Protein AF-A0A0G0HB05-F1 (afdb_monomer)

Nearest PDB structures (foldseek):
  6nvm-assembly1_A  TM=7.455E-01  e=6.245E-14  Saccharopolyspora erythraea
  7o5h-assembly1_V  TM=7.946E-01  e=1.087E-12  Escherichia coli K-12
  8x4i-assembly1_A  TM=7.894E-01  e=2.437E-11  Pyrococcus horikoshii OT3
  2h1r-assembly2_B  TM=6.970E-01  e=3.629E-12  Plasmodium falciparum
  1qan-assembly1_A  TM=7.856E-01  e=1.744E-10  Bacillus subtilis

InterPro domains:
  IPR001737 Ribosomal RNA adenine methyltransferase KsgA/Erm [PF00398] (2-141)
  IPR001737 Ribosomal RNA adenine methyltransferase KsgA/Erm [PS51689] (1-309)
  IPR001737 Ribosomal RNA adenine methyltransferase KsgA/Erm [PTHR11727] (1-305)
  IPR020598 Ribosomal RNA adenine methylase transferase, N-terminal [SM00650] (1-202)
  IPR023165 rRNA adenine dimethylase-like, C-terminal [G3DSA:1.10.8.100] (243-307)
  IPR029063 S-adenosyl-L-methionine-dependent methyltransferase superfamily [G3DSA:3.40.50.150] (1-204)
  IPR029063 S-adenosyl-L-methionine-dependent methyltransferase superfamily [SSF53335] (2-200)
  IPR029063 S-adenosyl-L-methionine-dependent methyltransferase superfamily [SSF53335] (244-305)

Radius of gyration: 25.68 Å; Cα contacts (8 Å, |Δi|>4): 351; chains: 1; bounding box: 54×70×68 Å

Solvent-accessible surface area (backbone atoms only — not comparable to full-atom values): 19035 Å² total; per-residue (Å²): 132,63,65,68,59,54,60,45,61,78,74,48,81,62,46,80,47,72,37,65,53,64,69,59,46,52,51,48,50,68,74,40,42,69,42,40,75,72,60,30,35,44,82,41,82,38,54,73,91,77,59,60,87,83,36,67,78,50,52,56,64,51,53,56,59,61,67,73,72,61,88,75,81,94,72,93,76,77,90,76,70,83,86,61,95,74,79,78,81,46,70,46,74,43,82,54,64,69,90,49,52,69,56,53,49,45,39,45,71,65,69,41,92,72,52,42,51,31,39,44,35,39,38,48,32,71,58,48,28,50,50,49,24,76,61,52,34,54,58,44,68,43,67,87,74,76,87,72,91,72,94,69,87,67,78,78,75,76,69,63,43,43,73,72,21,44,72,46,51,69,35,23,50,62,42,47,64,47,79,43,59,28,85,81,43,87,79,56,56,97,55,45,30,19,37,34,37,33,37,72,45,45,65,68,71,39,54,68,79,72,71,82,70,88,71,73,75,81,80,76,86,76,82,84,80,90,82,93,73,96,78,87,83,79,84,78,86,76,86,71,79,72,78,77,62,26,53,59,70,56,33,53,51,51,52,50,38,27,53,67,48,80,86,47,38,26,52,77,39,37,28,89,80,43,50,89,48,31,64,60,51,31,55,80,54,74,46,64,78,82,38,33,46,35,69,49,52,64,67,50,53,51,48,67,40,37,84,88,122

Organism: NCBI:txid1618742

pLDDT: mean 77.92, std 23.74, range [29.38, 98.44]

Mean predicted aligned error: 12.58 Å

Sequence (309 aa):
MGALTEKLLEKVSRVIAVEKDRELVEYLKNKFTKEIEIKKLILIEGDILKFSMTNDQFSETFLMRSKSSEGGRSSSGSEVRPQGDDFIKYKLIANIPYNITGEIFRKFLQEEKIQPERMVLLIQKEVAERIVGNRGARNQVRGPVAFSHSGARTSKSIIKESILSISIKVYGTPKYINTVKRGSFAPAPNVDSAILLIENISREKFKVGRGRNSGRPPGLKMSNPGGQGEFRPQGALNDKVSEEIINEEKFFQILKAGFAHKRKILSSNLKPIWSEKTEKQLDLCNIPHKSRAENLSVKDWVCLATPKF

Structure (mmCIF, N/CA/C/O backbone):
data_AF-A0A0G0HB05-F1
#
_entry.id   AF-A0A0G0HB05-F1
#
loop_
_atom_site.group_PDB
_atom_site.id
_atom_site.type_symbol
_atom_site.label_atom_id
_atom_site.label_alt_id
_atom_site.label_comp_id
_atom_site.label_asym_id
_atom_site.label_entity_id
_atom_site.label_seq_id
_atom_site.pdbx_PDB_ins_code
_atom_site.Cartn_x
_atom_site.Cartn_y
_atom_site.Cartn_z
_atom_site.occupancy
_atom_site.B_iso_or_equiv
_atom_site.auth_seq_id
_atom_site.auth_comp_id
_atom_site.auth_asym_id
_atom_site.auth_atom_id
_atom_site.pdbx_PDB_model_num
ATOM 1 N N . MET A 1 1 ? -16.478 8.701 15.814 1.00 73.00 1 MET A N 1
ATOM 2 C CA . MET A 1 1 ? -15.046 8.557 16.155 1.00 73.00 1 MET A CA 1
ATOM 3 C C . MET A 1 1 ? -14.791 7.151 16.704 1.00 73.00 1 MET A C 1
ATOM 5 O O . MET A 1 1 ? -15.636 6.637 17.429 1.00 73.00 1 MET A O 1
ATOM 9 N N . GLY A 1 2 ? -13.720 6.471 16.277 1.00 85.75 2 GLY A N 1
ATOM 10 C CA . GLY A 1 2 ? -13.387 5.098 16.713 1.00 85.75 2 GLY A CA 1
ATOM 11 C C . GLY A 1 2 ? -14.226 3.945 16.128 1.00 85.75 2 GLY A C 1
ATOM 12 O O . GLY A 1 2 ? -14.089 2.815 16.583 1.00 85.75 2 GLY A O 1
ATOM 13 N N . ALA A 1 3 ? -15.082 4.194 15.130 1.00 90.00 3 ALA A N 1
ATOM 14 C CA . ALA A 1 3 ? -16.019 3.190 14.599 1.00 90.00 3 ALA A CA 1
ATOM 15 C C . ALA A 1 3 ? -15.324 1.949 14.003 1.00 90.00 3 ALA A C 1
ATOM 17 O O . ALA A 1 3 ? -15.788 0.824 14.177 1.00 90.00 3 ALA A O 1
ATOM 18 N N . LEU A 1 4 ? -14.189 2.146 13.322 1.00 92.88 4 LEU A N 1
ATOM 19 C CA . LEU A 1 4 ? -13.385 1.040 12.803 1.00 92.88 4 LEU A CA 1
ATOM 20 C C . LEU A 1 4 ? -12.781 0.214 13.946 1.00 92.88 4 LEU A C 1
ATOM 22 O O . LEU A 1 4 ? -12.872 -1.009 13.925 1.00 92.88 4 LEU A O 1
ATOM 26 N N . THR A 1 5 ? -12.210 0.879 14.954 1.00 95.00 5 THR A N 1
ATOM 27 C CA . THR A 1 5 ? -11.618 0.237 16.136 1.00 95.00 5 THR A CA 1
ATOM 28 C C . THR A 1 5 ? -12.638 -0.636 16.861 1.00 95.00 5 THR A C 1
ATOM 30 O O . THR A 1 5 ? -12.354 -1.793 17.150 1.00 95.00 5 THR A O 1
ATOM 33 N N . GLU A 1 6 ? -13.847 -0.119 17.071 1.00 95.75 6 GLU A N 1
ATOM 34 C CA . GLU A 1 6 ? -14.962 -0.838 17.693 1.00 95.75 6 GLU A CA 1
ATOM 35 C C . GLU A 1 6 ? -15.296 -2.134 16.943 1.00 95.75 6 GLU A C 1
ATOM 37 O O . GLU A 1 6 ? -15.275 -3.221 17.520 1.00 95.75 6 GLU A O 1
ATOM 42 N N . LYS A 1 7 ? -15.480 -2.049 15.619 1.00 95.69 7 LYS A N 1
ATOM 43 C CA . LYS A 1 7 ? -15.775 -3.223 14.785 1.00 95.69 7 LYS A CA 1
ATOM 44 C C . LYS A 1 7 ? -14.629 -4.229 14.733 1.00 95.69 7 LYS A C 1
ATOM 46 O O . LYS A 1 7 ? -14.877 -5.425 14.598 1.00 95.69 7 LYS A O 1
ATOM 51 N N . LEU A 1 8 ? -13.380 -3.779 14.843 1.00 95.81 8 LEU A N 1
ATOM 52 C CA . LEU A 1 8 ? -12.229 -4.677 14.923 1.00 95.81 8 LEU A CA 1
ATOM 53 C C . LEU A 1 8 ? -12.194 -5.419 16.259 1.00 95.81 8 LEU A C 1
ATOM 55 O O . LEU A 1 8 ? -12.010 -6.635 16.262 1.00 95.81 8 LEU A O 1
ATOM 59 N N . LEU A 1 9 ? -12.431 -4.727 17.375 1.00 96.31 9 LEU A N 1
ATOM 60 C CA . LEU A 1 9 ? -12.442 -5.327 18.712 1.00 96.31 9 LEU A CA 1
ATOM 61 C C . LEU A 1 9 ? -13.497 -6.436 18.848 1.00 96.31 9 LEU A C 1
ATOM 63 O O . LEU A 1 9 ? -13.285 -7.378 19.606 1.00 96.31 9 LEU A O 1
ATOM 67 N N . GLU A 1 10 ? -14.587 -6.402 18.081 1.00 95.56 10 GLU A N 1
ATOM 68 C CA . GLU A 1 10 ? -15.572 -7.496 18.018 1.00 95.56 10 GLU A CA 1
ATOM 69 C C . GLU A 1 10 ? -15.042 -8.772 17.331 1.00 95.56 10 GLU A C 1
ATOM 71 O O . GLU A 1 10 ? -15.572 -9.859 17.552 1.00 95.56 10 GLU A O 1
ATOM 76 N N . LYS A 1 11 ? -14.033 -8.659 16.457 1.00 94.88 11 LYS A N 1
ATOM 77 C CA . LYS A 1 11 ? -13.621 -9.728 15.526 1.00 94.88 11 LYS A CA 1
ATOM 78 C C . LYS A 1 11 ? -12.234 -10.296 15.791 1.00 94.88 11 LYS A C 1
ATOM 80 O O . LYS A 1 11 ? -11.922 -11.364 15.267 1.00 94.88 11 LYS A O 1
ATOM 85 N N . VAL A 1 12 ? -11.389 -9.592 16.541 1.00 93.31 12 VAL A N 1
ATOM 86 C CA . VAL A 1 12 ? -9.998 -10.002 16.766 1.00 93.31 12 VAL A CA 1
ATOM 87 C C . VAL A 1 12 ? -9.644 -10.069 18.245 1.00 93.31 12 VAL A C 1
ATOM 89 O O . VAL A 1 12 ? -10.252 -9.419 19.094 1.00 93.31 12 VAL A O 1
ATOM 92 N N . SER A 1 13 ? -8.622 -10.866 18.548 1.00 88.62 13 SER A N 1
ATOM 93 C CA . SER A 1 13 ? -8.105 -11.035 19.906 1.00 88.62 13 SER A CA 1
ATOM 94 C C . SER A 1 13 ? -7.352 -9.809 20.418 1.00 88.62 13 SER A C 1
ATOM 96 O O . SER A 1 13 ? -7.314 -9.589 21.625 1.00 88.62 13 SER A O 1
ATOM 98 N N . ARG A 1 14 ? -6.744 -9.018 19.525 1.00 90.88 14 ARG A N 1
ATOM 99 C CA . ARG A 1 14 ? -5.986 -7.820 19.893 1.00 90.88 14 ARG A CA 1
ATOM 100 C C . ARG A 1 14 ? -5.974 -6.783 18.776 1.00 90.88 14 ARG A C 1
ATOM 102 O O . ARG A 1 14 ? -5.796 -7.132 17.610 1.00 90.88 14 ARG A O 1
ATOM 109 N N . VAL A 1 15 ? -6.101 -5.516 19.155 1.00 94.31 15 VAL A N 1
ATOM 110 C CA . VAL A 1 15 ? -5.956 -4.342 18.291 1.00 94.31 15 VAL A CA 1
ATOM 111 C C . VAL A 1 15 ? -4.862 -3.449 18.862 1.00 94.31 15 VAL A C 1
ATOM 113 O O . VAL A 1 15 ? -4.847 -3.170 20.058 1.00 94.31 15 VAL A O 1
ATOM 116 N N . ILE A 1 16 ? -3.960 -2.991 17.998 1.00 93.12 16 ILE A N 1
ATOM 117 C CA . ILE A 1 16 ? -3.001 -1.932 18.314 1.00 93.12 16 ILE A CA 1
ATOM 118 C C . ILE A 1 16 ? -3.398 -0.736 17.458 1.00 93.12 16 ILE A C 1
ATOM 120 O O . ILE A 1 16 ? -3.407 -0.833 16.231 1.00 93.12 16 ILE A O 1
ATOM 124 N N . ALA A 1 17 ? -3.786 0.355 18.107 1.00 94.88 17 ALA A N 1
ATOM 125 C CA . ALA A 1 17 ? -4.199 1.590 17.460 1.00 94.88 17 ALA A CA 1
ATOM 126 C C . ALA A 1 17 ? -3.142 2.664 17.718 1.00 94.88 17 ALA A C 1
ATOM 128 O O . ALA A 1 17 ? -2.754 2.881 18.863 1.00 94.88 17 ALA A O 1
ATOM 129 N N . VAL A 1 18 ? -2.687 3.323 16.656 1.00 94.31 18 VAL A N 1
ATOM 130 C CA . VAL A 1 18 ? -1.772 4.466 16.732 1.00 94.31 18 VAL A CA 1
ATOM 131 C C . VAL A 1 18 ? -2.557 5.702 16.320 1.00 94.31 18 VAL A C 1
ATOM 133 O O . VAL A 1 18 ? -3.116 5.720 15.224 1.00 94.31 18 VAL A O 1
ATOM 136 N N . GLU A 1 19 ? -2.616 6.701 17.193 1.00 94.88 19 GLU A N 1
ATOM 137 C CA . GLU A 1 19 ? -3.339 7.952 16.962 1.00 94.88 19 GLU A CA 1
ATOM 138 C C . GLU A 1 19 ? -2.451 9.138 17.337 1.00 94.88 19 GLU A C 1
ATOM 140 O O . GLU A 1 19 ? -1.801 9.133 18.377 1.00 94.88 19 GLU A O 1
ATOM 145 N N . LYS A 1 20 ? -2.396 10.148 16.470 1.00 94.50 20 LYS A N 1
ATOM 146 C CA . LYS A 1 20 ? -1.539 11.322 16.651 1.00 94.50 20 LYS A CA 1
ATOM 147 C C . LYS A 1 20 ? -2.257 12.441 17.398 1.00 94.50 20 LYS A C 1
ATOM 149 O O . LYS A 1 20 ? -1.599 13.245 18.054 1.00 94.50 20 LYS A O 1
ATOM 154 N N . ASP A 1 21 ? -3.576 12.521 17.259 1.00 95.25 21 ASP A N 1
ATOM 155 C CA . ASP A 1 21 ? -4.384 13.543 17.911 1.00 95.25 21 ASP A CA 1
ATOM 156 C C . ASP A 1 21 ? -4.608 13.200 19.392 1.00 95.25 21 ASP A C 1
ATOM 158 O O . ASP A 1 21 ? -5.234 12.193 19.730 1.00 95.25 21 ASP A O 1
ATOM 162 N N . ARG A 1 22 ? -4.087 14.048 20.281 1.00 96.38 22 ARG A N 1
ATOM 163 C CA . ARG A 1 22 ? -4.139 13.840 21.732 1.00 96.38 22 ARG A CA 1
ATOM 164 C C . ARG A 1 22 ? -5.564 13.867 22.288 1.00 96.38 22 ARG A C 1
ATOM 166 O O . ARG A 1 22 ? -5.878 13.064 23.167 1.00 96.38 22 ARG A O 1
ATOM 173 N N . GLU A 1 23 ? -6.423 14.754 21.790 1.00 96.62 23 GLU A N 1
ATOM 174 C CA . GLU A 1 23 ? -7.816 14.846 22.246 1.00 96.62 23 GLU A CA 1
ATOM 175 C C . GLU A 1 23 ? -8.580 13.582 21.848 1.00 96.62 23 GLU A C 1
ATOM 177 O O . GLU A 1 23 ? -9.309 12.991 22.650 1.00 96.62 23 GLU A O 1
ATOM 182 N N . LEU A 1 24 ? -8.346 13.101 20.624 1.00 95.56 24 LEU A N 1
ATOM 183 C CA . LEU A 1 24 ? -8.915 11.843 20.162 1.00 95.56 24 LEU A CA 1
ATOM 184 C C . LEU A 1 24 ? -8.368 10.646 20.950 1.00 95.56 24 LEU A C 1
ATOM 186 O O . LEU A 1 24 ? -9.133 9.738 21.272 1.00 95.56 24 LEU A O 1
ATOM 190 N N . VAL A 1 25 ? -7.080 10.632 21.303 1.00 96.38 25 VAL A N 1
ATOM 191 C CA . VAL A 1 25 ? -6.502 9.599 22.178 1.00 96.38 25 VAL A CA 1
ATOM 192 C C . VAL A 1 25 ? -7.213 9.569 23.526 1.00 96.38 25 VAL A C 1
ATOM 194 O O . VAL A 1 25 ? -7.606 8.495 23.978 1.00 96.38 25 VAL A O 1
ATOM 197 N N . GLU A 1 26 ? -7.401 10.719 24.168 1.00 96.81 26 GLU A N 1
ATOM 198 C CA . GLU A 1 26 ? -8.084 10.808 25.460 1.00 96.81 26 GLU A CA 1
ATOM 199 C C . GLU A 1 26 ? -9.539 10.333 25.364 1.00 96.81 26 GLU A C 1
ATOM 201 O O . GLU A 1 26 ? -9.982 9.496 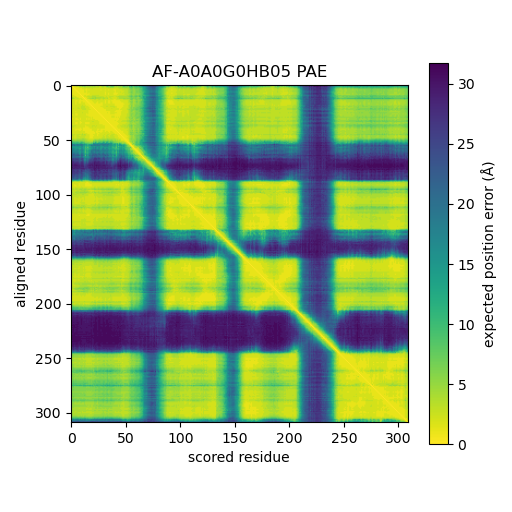26.155 1.00 96.81 26 GLU A O 1
ATOM 206 N N . TYR A 1 27 ? -10.248 10.750 24.313 1.00 97.06 2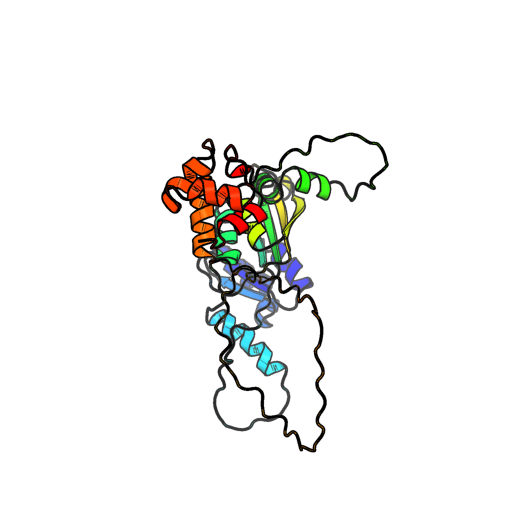7 TYR A N 1
ATOM 207 C CA . TYR A 1 27 ? -11.584 10.246 24.009 1.00 97.06 27 TYR A CA 1
ATOM 208 C C . TYR A 1 27 ? -11.609 8.717 23.845 1.00 97.06 27 TYR A C 1
ATOM 210 O O . TYR A 1 27 ? -12.477 8.040 24.400 1.00 97.06 27 TYR A O 1
ATOM 218 N N . LEU A 1 28 ? -10.657 8.144 23.100 1.00 97.06 28 LEU A N 1
ATOM 219 C CA . LEU A 1 28 ? -10.572 6.700 22.871 1.00 97.06 28 LEU A CA 1
ATOM 220 C C . LEU A 1 28 ? -10.222 5.927 24.153 1.00 97.06 28 LEU A C 1
ATOM 222 O O . LEU A 1 28 ? -10.769 4.841 24.348 1.00 97.06 28 LEU A O 1
ATOM 226 N N . LYS A 1 29 ? -9.377 6.479 25.039 1.00 96.88 29 LYS A N 1
ATOM 227 C CA . LYS A 1 29 ? -9.074 5.891 26.361 1.00 96.88 29 LYS A CA 1
ATOM 228 C C . LYS A 1 29 ? -10.330 5.760 27.220 1.00 96.88 29 LYS A C 1
ATOM 230 O O . LYS A 1 29 ? -10.550 4.710 27.822 1.00 96.88 29 LYS A O 1
ATOM 235 N N . ASN A 1 30 ? -11.167 6.795 27.221 1.00 97.06 30 ASN A N 1
ATOM 236 C CA . ASN A 1 30 ? -12.430 6.804 27.959 1.00 97.06 30 ASN A CA 1
ATOM 237 C C . ASN A 1 30 ? -13.482 5.891 27.310 1.00 97.06 30 ASN A C 1
ATOM 239 O O . ASN A 1 30 ? -14.225 5.202 28.002 1.00 97.06 30 ASN A O 1
ATOM 243 N N . LYS A 1 31 ? -13.546 5.846 25.973 1.00 97.56 31 LYS A N 1
ATOM 244 C CA . LYS A 1 31 ? -14.512 4.998 25.257 1.00 97.56 31 LYS A CA 1
ATOM 245 C C . LYS A 1 31 ? -14.213 3.500 25.407 1.00 97.56 31 LYS A C 1
ATOM 247 O O . LYS A 1 31 ? -15.145 2.716 25.550 1.00 97.56 31 LYS A O 1
ATOM 252 N N . PHE A 1 32 ? -12.942 3.106 25.338 1.00 97.31 32 PHE A N 1
ATOM 253 C CA . PHE A 1 32 ? -12.504 1.703 25.298 1.00 97.31 32 PHE A CA 1
ATOM 254 C C . PHE A 1 32 ? -11.762 1.273 26.571 1.00 97.31 32 PHE A C 1
ATOM 256 O O . PHE A 1 32 ? -10.836 0.462 26.516 1.00 97.31 32 PHE A O 1
ATOM 263 N N . THR A 1 33 ? -12.131 1.836 27.727 1.00 97.25 33 THR A N 1
ATOM 264 C CA . THR A 1 33 ? -11.442 1.589 29.005 1.00 97.25 33 THR A CA 1
ATOM 265 C C . THR A 1 33 ? -11.348 0.098 29.325 1.00 97.25 33 THR A C 1
ATOM 267 O O . THR A 1 33 ? -10.260 -0.400 29.599 1.00 97.25 33 THR A O 1
ATOM 270 N N . LYS A 1 34 ? -12.454 -0.643 29.179 1.00 96.62 34 LYS A N 1
ATOM 271 C CA . LYS A 1 34 ? -12.500 -2.087 29.461 1.00 96.62 34 LYS A CA 1
ATOM 272 C C . LYS A 1 34 ? -11.553 -2.875 28.559 1.00 96.62 34 LYS A C 1
ATOM 274 O O . LYS A 1 34 ? -10.827 -3.745 29.031 1.00 96.62 34 LYS A O 1
ATOM 279 N N . GLU A 1 35 ? -11.543 -2.586 27.258 1.00 96.75 35 GLU A N 1
ATOM 280 C CA . GLU A 1 35 ? -10.681 -3.267 26.292 1.00 96.75 35 GLU A CA 1
ATOM 281 C C . GLU A 1 35 ? -9.201 -2.947 26.506 1.00 96.75 35 GLU A C 1
ATOM 283 O O . GLU A 1 35 ? -8.356 -3.809 26.247 1.00 96.75 35 GLU A O 1
ATOM 288 N N . ILE A 1 36 ? -8.887 -1.739 26.978 1.00 95.00 36 ILE A N 1
ATOM 289 C CA . ILE A 1 36 ? -7.527 -1.324 27.333 1.00 95.00 36 ILE A CA 1
ATOM 290 C C . ILE A 1 36 ? -7.059 -2.037 28.606 1.00 95.00 36 ILE A C 1
ATOM 292 O O . ILE A 1 36 ? -5.963 -2.599 28.609 1.00 95.00 36 ILE A O 1
ATOM 296 N N . GLU A 1 37 ? -7.891 -2.095 29.650 1.00 93.81 37 GLU A N 1
ATOM 297 C CA . GLU A 1 37 ? -7.582 -2.782 30.915 1.00 93.81 37 GLU A CA 1
ATOM 298 C C . GLU A 1 37 ? -7.227 -4.258 30.697 1.00 93.81 37 GLU A C 1
ATOM 300 O O . GLU A 1 37 ? -6.216 -4.746 31.206 1.00 93.81 37 GLU A O 1
ATOM 305 N N . ILE A 1 38 ? -7.998 -4.964 29.861 1.00 92.44 38 ILE A N 1
ATOM 306 C CA . ILE A 1 38 ? -7.733 -6.373 29.524 1.00 92.44 38 ILE A CA 1
ATOM 307 C C . ILE A 1 38 ? -6.685 -6.549 28.409 1.00 92.44 38 ILE A C 1
ATOM 309 O O . ILE A 1 38 ? -6.478 -7.663 27.923 1.00 92.44 38 ILE A O 1
ATOM 313 N N . LYS A 1 39 ? -6.034 -5.465 27.960 1.00 90.19 39 LYS A N 1
ATOM 314 C CA . LYS A 1 39 ? -5.020 -5.451 26.886 1.00 90.19 39 LYS A CA 1
ATOM 315 C C . LYS A 1 39 ? -5.504 -6.044 25.553 1.00 90.19 39 LYS A C 1
ATOM 317 O O . LYS A 1 39 ? -4.711 -6.570 24.757 1.00 90.19 39 LYS A O 1
ATOM 322 N N . LYS A 1 40 ? -6.812 -5.961 25.296 1.00 93.50 40 LYS A N 1
ATOM 323 C CA . LYS A 1 40 ? -7.418 -6.261 23.993 1.00 93.50 40 LYS A CA 1
ATOM 324 C C . LYS A 1 40 ? -7.208 -5.097 23.026 1.00 93.50 40 LYS A C 1
ATOM 326 O O . LYS A 1 40 ? -6.950 -5.335 21.849 1.00 93.50 40 LYS A O 1
ATOM 331 N N . LEU A 1 41 ? -7.262 -3.860 23.521 1.00 94.81 41 LEU A N 1
ATOM 332 C CA . LEU A 1 41 ? -6.847 -2.658 22.804 1.00 94.81 41 LEU A CA 1
ATOM 333 C C . LEU A 1 41 ? -5.557 -2.112 23.417 1.00 94.81 41 LEU A C 1
ATOM 335 O O . LEU A 1 41 ? -5.467 -1.923 24.624 1.00 94.81 41 LEU A O 1
ATOM 339 N N . ILE A 1 42 ? -4.574 -1.813 22.577 1.00 92.62 42 ILE A N 1
ATOM 340 C CA . ILE A 1 42 ? -3.374 -1.070 22.961 1.00 92.62 42 ILE A CA 1
ATOM 341 C C . ILE A 1 42 ? -3.381 0.211 22.149 1.00 92.62 42 ILE A C 1
ATOM 343 O O . ILE A 1 42 ? -3.317 0.169 20.921 1.00 92.62 42 ILE A O 1
ATOM 347 N N . LEU A 1 43 ? -3.518 1.337 22.840 1.00 93.69 43 LEU A N 1
ATOM 348 C CA . LEU A 1 43 ? -3.600 2.653 22.227 1.00 93.69 43 LEU A CA 1
ATOM 349 C C . LEU A 1 43 ? -2.273 3.387 22.416 1.00 93.69 43 LEU A C 1
ATOM 351 O O . LEU A 1 43 ? -1.835 3.600 23.545 1.00 93.69 43 LEU A O 1
ATOM 355 N N . ILE A 1 44 ? -1.649 3.761 21.305 1.00 92.19 44 ILE A N 1
ATOM 356 C CA . ILE A 1 44 ? -0.362 4.450 21.249 1.00 92.19 44 ILE A CA 1
ATOM 357 C C . ILE A 1 44 ? -0.608 5.861 20.723 1.00 92.19 44 ILE A C 1
ATOM 359 O O . ILE A 1 44 ? -1.112 6.032 19.614 1.00 92.19 44 ILE A O 1
ATOM 363 N N . GLU A 1 45 ? -0.233 6.865 21.511 1.00 94.38 45 GLU A N 1
ATOM 364 C CA . GLU A 1 45 ? -0.214 8.256 21.063 1.00 94.38 45 GLU A CA 1
ATOM 365 C C . GLU A 1 45 ? 1.065 8.506 20.256 1.00 94.38 45 GLU A C 1
ATOM 367 O O . GLU A 1 45 ? 2.171 8.393 20.786 1.00 94.38 45 GLU A O 1
ATOM 372 N N . GLY A 1 46 ? 0.943 8.799 18.963 1.00 92.81 46 GLY A N 1
ATOM 373 C CA . GLY A 1 46 ? 2.110 9.041 18.127 1.00 92.81 46 GLY A CA 1
ATOM 374 C C . GLY A 1 46 ? 1.842 9.132 16.632 1.00 92.81 46 GLY A C 1
ATOM 375 O O . GLY A 1 46 ? 0.766 8.835 16.120 1.00 92.81 46 GLY A O 1
ATOM 376 N N . ASP A 1 47 ? 2.880 9.546 15.908 1.00 92.94 47 ASP A N 1
ATOM 377 C CA . ASP A 1 47 ? 2.862 9.602 14.452 1.00 92.94 47 ASP A CA 1
ATOM 378 C C . ASP A 1 47 ? 3.166 8.220 13.860 1.00 92.94 47 ASP A C 1
ATOM 380 O O . ASP A 1 47 ? 4.262 7.678 14.042 1.00 92.94 47 ASP A O 1
ATOM 384 N N . ILE A 1 48 ? 2.215 7.670 13.104 1.00 93.69 48 ILE A N 1
ATOM 385 C CA . ILE A 1 48 ? 2.361 6.364 12.458 1.00 93.69 48 ILE A CA 1
ATOM 386 C C . ILE A 1 48 ? 3.562 6.298 11.509 1.00 93.69 48 ILE A C 1
ATOM 388 O O . ILE A 1 48 ? 4.110 5.218 11.323 1.00 93.69 48 ILE A O 1
ATOM 392 N N . LEU A 1 49 ? 4.014 7.422 10.937 1.00 92.81 49 LEU A N 1
ATOM 393 C CA . LEU A 1 49 ? 5.192 7.446 10.067 1.00 92.81 49 LEU A CA 1
ATOM 394 C C . LEU A 1 49 ? 6.507 7.306 10.851 1.00 92.81 49 LEU A C 1
ATOM 396 O O . LEU A 1 49 ? 7.502 6.839 10.300 1.00 92.81 49 LEU A O 1
ATOM 400 N N . LYS A 1 50 ? 6.506 7.644 12.146 1.00 89.81 50 LYS A N 1
ATOM 401 C CA . LYS A 1 50 ? 7.662 7.511 13.052 1.00 89.81 50 LYS A CA 1
ATOM 402 C C . LYS A 1 50 ? 7.636 6.226 13.881 1.00 89.81 50 LYS A C 1
ATOM 404 O O . LYS A 1 50 ? 8.657 5.833 14.434 1.00 89.81 50 LYS A O 1
ATOM 409 N N . PHE A 1 51 ? 6.479 5.583 13.980 1.00 85.00 51 PHE A N 1
ATOM 410 C CA . PHE A 1 51 ? 6.295 4.339 14.718 1.00 85.00 51 PHE A CA 1
ATOM 411 C C . PHE A 1 51 ? 7.117 3.188 14.118 1.00 85.00 51 PHE A C 1
ATOM 413 O O . PHE A 1 51 ? 7.177 3.068 12.903 1.00 85.00 51 PHE A O 1
ATOM 420 N N . SER A 1 52 ? 7.718 2.327 14.940 1.00 81.12 52 SER A N 1
ATOM 421 C CA . SER A 1 52 ? 8.455 1.138 14.482 1.00 81.12 52 SER A CA 1
ATOM 422 C C . SER A 1 52 ? 7.910 -0.118 15.149 1.00 81.12 52 SER A C 1
ATOM 424 O O . SER A 1 52 ? 7.648 -0.121 16.354 1.00 81.12 52 SER A O 1
ATOM 426 N N . MET A 1 53 ? 7.808 -1.203 14.377 1.00 71.62 53 MET A N 1
ATOM 427 C CA . MET A 1 53 ? 7.455 -2.534 14.889 1.00 71.62 53 MET A CA 1
ATOM 428 C C . MET A 1 53 ? 8.486 -3.109 15.863 1.00 71.62 53 MET A C 1
ATOM 430 O O . MET A 1 53 ? 8.165 -4.016 16.624 1.00 71.62 53 MET A O 1
ATOM 434 N N . THR A 1 54 ? 9.715 -2.595 15.862 1.00 66.38 54 THR A N 1
ATOM 435 C CA . THR A 1 54 ? 10.787 -3.056 16.756 1.00 66.38 54 THR A CA 1
ATOM 436 C C . THR A 1 54 ? 10.900 -2.228 18.034 1.00 66.38 54 THR A C 1
ATOM 438 O O . THR A 1 54 ? 11.859 -2.410 18.775 1.00 66.38 54 THR A O 1
ATOM 441 N N . ASN A 1 55 ? 9.984 -1.286 18.275 1.00 61.72 55 ASN A N 1
ATOM 442 C CA . ASN A 1 55 ? 10.021 -0.467 19.482 1.00 61.72 55 ASN A CA 1
ATOM 443 C C . ASN A 1 55 ? 9.667 -1.308 20.724 1.00 61.72 55 ASN A C 1
ATOM 445 O O . ASN A 1 55 ? 8.809 -2.191 20.646 1.00 61.72 55 ASN A O 1
ATOM 449 N N . ASP A 1 56 ? 10.281 -1.008 21.871 1.00 54.56 56 ASP A N 1
ATOM 450 C CA . ASP A 1 56 ? 10.197 -1.831 23.091 1.00 54.56 56 ASP A CA 1
ATOM 451 C C . ASP A 1 56 ? 8.753 -2.033 23.592 1.00 54.56 56 ASP A C 1
ATOM 453 O O . ASP A 1 56 ? 8.379 -3.104 24.067 1.00 54.56 56 ASP A O 1
ATOM 457 N N . GLN A 1 57 ? 7.876 -1.051 23.367 1.00 55.72 57 GLN A N 1
ATOM 458 C CA . GLN A 1 57 ? 6.447 -1.154 23.699 1.00 55.72 57 GLN A CA 1
ATOM 459 C C . GLN A 1 57 ? 5.733 -2.298 22.953 1.00 55.72 57 GLN A C 1
ATOM 461 O O . GLN A 1 57 ? 4.767 -2.890 23.449 1.00 55.72 57 GLN A O 1
ATOM 466 N N . PHE A 1 58 ? 6.193 -2.613 21.742 1.00 59.09 58 PHE A N 1
ATOM 467 C CA . PHE A 1 58 ? 5.637 -3.675 20.913 1.00 59.09 58 PHE A CA 1
ATOM 468 C C . PHE A 1 58 ? 6.223 -5.041 21.289 1.00 59.09 58 PHE A C 1
ATOM 470 O O . PHE A 1 58 ? 5.482 -6.026 21.365 1.00 59.09 58 PHE A O 1
ATOM 477 N N . SER A 1 59 ? 7.526 -5.098 21.592 1.00 57.66 59 SER A N 1
ATOM 478 C CA . SER A 1 59 ? 8.200 -6.328 22.018 1.00 57.66 59 SER A CA 1
ATOM 479 C C . SER A 1 59 ? 7.697 -6.805 23.385 1.00 57.66 59 SER A C 1
ATOM 481 O O . SER A 1 59 ? 7.380 -7.985 23.511 1.00 57.66 59 SER A O 1
ATOM 483 N N . GLU A 1 60 ? 7.484 -5.917 24.364 1.00 55.66 60 GLU A N 1
ATOM 484 C CA . GLU A 1 60 ? 6.908 -6.260 25.678 1.00 55.66 60 GLU A CA 1
ATOM 485 C C . GLU A 1 60 ? 5.478 -6.812 25.570 1.00 55.66 60 GLU A C 1
ATOM 487 O O . GLU A 1 60 ? 5.128 -7.833 26.174 1.00 55.66 60 GLU A O 1
ATOM 492 N N . THR A 1 61 ? 4.657 -6.171 24.736 1.00 55.41 61 THR A N 1
ATOM 493 C CA . THR A 1 61 ? 3.279 -6.589 24.444 1.00 55.41 61 THR A CA 1
ATOM 494 C C . THR A 1 61 ? 3.219 -7.997 23.842 1.00 55.41 61 THR A C 1
ATOM 496 O O . THR A 1 61 ? 2.283 -8.766 24.109 1.00 55.41 61 THR A O 1
ATOM 499 N N . PHE A 1 62 ? 4.192 -8.333 22.993 1.00 57.03 62 PHE A N 1
ATOM 500 C CA . PHE A 1 62 ? 4.270 -9.628 22.328 1.00 57.03 62 PHE A CA 1
ATOM 501 C C . PHE A 1 62 ? 4.933 -10.691 23.220 1.00 57.03 62 PHE A C 1
ATOM 503 O O . PHE A 1 62 ? 4.451 -11.820 23.248 1.00 57.03 62 PHE A O 1
ATOM 510 N N . LEU A 1 63 ? 5.938 -10.334 24.032 1.00 52.12 63 LEU A N 1
ATOM 511 C CA . LEU A 1 63 ? 6.594 -11.219 25.010 1.00 52.12 63 LEU A CA 1
ATOM 512 C C . LEU A 1 63 ? 5.610 -11.820 26.025 1.00 52.12 63 LEU A C 1
ATOM 514 O O . LEU A 1 63 ? 5.769 -12.965 26.448 1.00 52.12 63 LEU A O 1
ATOM 518 N N . MET A 1 64 ? 4.561 -11.079 26.404 1.00 50.94 64 MET A N 1
ATOM 519 C CA . MET A 1 64 ? 3.520 -11.591 27.310 1.00 50.94 64 MET A CA 1
ATOM 520 C C . MET A 1 64 ? 2.742 -12.794 26.738 1.00 50.94 64 MET A C 1
ATOM 522 O O . MET A 1 64 ? 2.118 -13.538 27.497 1.00 50.94 64 MET A O 1
ATOM 526 N N . ARG A 1 65 ? 2.788 -13.023 25.418 1.00 50.84 65 ARG A N 1
ATOM 527 C CA . ARG A 1 65 ? 2.160 -14.169 24.736 1.00 50.84 65 ARG A CA 1
ATOM 528 C C . ARG A 1 65 ? 2.918 -15.477 24.968 1.00 50.84 65 ARG A C 1
ATOM 530 O O . ARG A 1 65 ? 2.295 -16.530 25.068 1.00 50.84 65 ARG A O 1
ATOM 537 N N . SER A 1 66 ? 4.241 -15.404 25.101 1.00 49.41 66 SER A N 1
ATOM 538 C CA . SER A 1 66 ? 5.095 -16.568 25.355 1.00 49.41 66 SER A CA 1
ATOM 539 C C . SER A 1 66 ? 4.891 -17.101 26.775 1.00 49.41 66 SER A C 1
ATOM 541 O O . SER A 1 66 ? 4.766 -18.301 26.977 1.00 49.41 66 SER A O 1
ATOM 543 N N . LYS A 1 67 ? 4.751 -16.201 27.759 1.00 47.97 67 LYS A N 1
ATOM 544 C CA . LYS A 1 67 ? 4.635 -16.567 29.184 1.00 47.97 67 LYS A CA 1
ATOM 545 C C . LYS A 1 67 ? 3.277 -17.148 29.593 1.00 47.97 67 LYS A C 1
ATOM 547 O O . LYS A 1 67 ? 3.184 -17.782 30.633 1.00 47.97 67 LYS A O 1
ATOM 552 N N . SER A 1 68 ? 2.223 -16.921 28.811 1.00 49.56 68 SER A N 1
ATOM 553 C CA . SER A 1 68 ? 0.860 -17.387 29.122 1.00 49.56 68 SER A CA 1
ATOM 554 C C . SER A 1 68 ? 0.500 -18.725 28.461 1.00 49.56 68 SER A C 1
ATOM 556 O O . SER A 1 68 ? -0.542 -19.290 28.779 1.00 49.56 68 SER A O 1
ATOM 558 N N . SER A 1 69 ? 1.364 -19.243 27.579 1.00 48.34 69 SER A N 1
ATOM 559 C CA . SER A 1 69 ? 1.150 -20.514 26.866 1.00 48.34 69 SER A CA 1
ATOM 560 C C . SER A 1 69 ? 1.981 -21.679 27.429 1.00 48.34 69 SER A C 1
ATOM 562 O O . SER A 1 69 ? 1.702 -22.829 27.107 1.00 48.34 69 SER A O 1
ATOM 564 N N . GLU A 1 70 ? 2.962 -21.409 28.296 1.00 46.22 70 GLU A N 1
ATOM 565 C CA . GLU A 1 70 ? 3.759 -22.425 28.996 1.00 46.22 70 GLU A CA 1
ATOM 566 C C . GLU A 1 70 ? 3.379 -22.467 30.480 1.00 46.22 70 GLU A C 1
ATOM 568 O O . GLU A 1 70 ? 4.027 -21.894 31.355 1.00 46.22 70 GLU A O 1
ATOM 573 N N . GLY A 1 71 ? 2.282 -23.163 30.775 1.00 44.81 71 GLY A N 1
ATOM 574 C CA . GLY A 1 71 ? 2.033 -23.656 32.121 1.00 44.81 71 GLY A CA 1
ATOM 575 C C . GLY A 1 71 ? 2.977 -24.820 32.412 1.00 44.81 71 GLY A C 1
ATOM 576 O O . GLY A 1 71 ? 2.713 -25.936 31.975 1.00 44.81 71 GLY A O 1
ATOM 577 N N . GLY A 1 72 ? 4.060 -24.582 33.155 1.00 43.09 72 GLY A N 1
ATOM 578 C CA . GLY A 1 72 ? 4.850 -25.678 33.715 1.00 43.09 72 GLY A CA 1
ATOM 579 C C . GLY A 1 72 ? 6.305 -25.361 34.049 1.00 43.09 72 GLY A C 1
ATOM 580 O O . GLY A 1 72 ? 7.166 -25.438 33.188 1.00 43.09 72 GLY A O 1
ATOM 581 N N . ARG A 1 73 ? 6.554 -25.183 35.353 1.00 41.28 73 ARG A N 1
ATOM 582 C CA . ARG A 1 73 ? 7.838 -25.289 36.075 1.00 41.28 73 ARG A CA 1
ATOM 583 C C . ARG A 1 73 ? 8.862 -24.163 35.896 1.00 41.28 73 ARG A C 1
ATOM 585 O O . ARG A 1 73 ? 9.648 -24.094 34.964 1.00 41.28 73 ARG A O 1
ATOM 592 N N . SER A 1 74 ? 8.921 -23.372 36.960 1.00 51.94 74 SER A N 1
ATOM 593 C CA . SER A 1 74 ? 10.085 -22.640 37.436 1.00 51.94 74 SER A CA 1
ATOM 594 C C . SER A 1 74 ? 11.315 -23.539 37.602 1.00 51.94 74 SER A C 1
ATOM 596 O O . SER A 1 74 ? 11.301 -24.477 38.400 1.00 51.94 74 SER A O 1
ATOM 598 N N . SER A 1 75 ? 12.410 -23.161 36.952 1.00 42.88 75 SER A N 1
ATOM 599 C CA . SER A 1 75 ? 13.763 -23.381 37.456 1.00 42.88 75 SER A CA 1
ATOM 600 C C . SER A 1 75 ? 14.628 -22.187 37.067 1.00 42.88 75 SER A C 1
ATOM 602 O O . SER A 1 75 ? 14.639 -21.756 35.917 1.00 42.88 75 SER A O 1
ATOM 604 N N . SER A 1 76 ? 15.300 -21.637 38.071 1.00 48.88 76 SER A N 1
ATOM 605 C CA . SER A 1 76 ? 16.316 -20.592 38.000 1.00 48.88 76 SER A CA 1
ATOM 606 C C . SER A 1 76 ? 17.328 -20.813 36.873 1.00 48.88 76 SER A C 1
ATOM 608 O O . SER A 1 76 ? 17.923 -21.887 36.797 1.00 48.88 76 SER A O 1
ATOM 610 N N . GLY A 1 77 ? 17.601 -19.778 36.078 1.00 38.69 77 GLY A N 1
ATOM 611 C CA . GLY A 1 77 ? 18.764 -19.754 35.192 1.00 38.69 77 GLY A CA 1
ATOM 612 C C . GLY A 1 77 ? 18.505 -19.036 33.875 1.00 38.69 77 GLY A C 1
ATOM 613 O O . GLY A 1 77 ? 17.838 -19.575 33.004 1.00 38.69 77 GLY A O 1
ATOM 614 N N . SER A 1 78 ? 19.108 -17.853 33.747 1.00 33.88 78 SER A N 1
ATOM 615 C CA . SER A 1 78 ? 19.299 -17.081 32.513 1.00 33.88 78 SER A CA 1
ATOM 616 C C . SER A 1 78 ? 18.026 -16.591 31.824 1.00 33.88 78 SER A C 1
ATOM 618 O O . SER A 1 78 ? 17.268 -17.335 31.215 1.00 33.88 78 SER A O 1
ATOM 620 N N . GLU A 1 79 ? 17.835 -15.277 31.873 1.00 39.72 79 GLU A N 1
ATOM 621 C CA . GLU A 1 79 ? 16.857 -14.541 31.082 1.00 39.72 79 GLU A CA 1
ATOM 622 C C . GLU A 1 79 ? 17.153 -14.754 29.584 1.00 39.72 79 GLU A C 1
ATOM 624 O O . GLU A 1 79 ? 17.944 -14.039 28.968 1.00 39.72 79 GLU A O 1
ATOM 629 N N . VAL A 1 80 ? 16.562 -15.796 28.993 1.00 39.00 80 VAL A N 1
ATOM 630 C CA . VAL A 1 80 ? 16.619 -16.040 27.551 1.00 39.00 80 VAL A CA 1
ATOM 631 C C . VAL A 1 80 ? 15.774 -14.956 26.891 1.00 39.00 80 VAL A C 1
ATOM 633 O O . VAL A 1 80 ? 14.563 -15.094 26.721 1.00 39.00 80 VAL A O 1
ATOM 636 N N . ARG A 1 81 ? 16.410 -13.833 26.542 1.00 40.84 81 ARG A N 1
ATOM 637 C CA . ARG A 1 81 ? 15.828 -12.867 25.605 1.00 40.84 81 ARG A CA 1
ATOM 638 C C . ARG A 1 81 ? 15.488 -13.645 24.334 1.00 40.84 81 ARG A C 1
ATOM 640 O O . ARG A 1 81 ? 16.387 -14.315 23.820 1.00 40.84 81 ARG A O 1
ATOM 647 N N . PRO A 1 82 ? 14.243 -13.603 23.829 1.00 42.50 82 PRO A N 1
ATOM 648 C CA . PRO A 1 82 ? 13.915 -14.291 22.593 1.00 42.50 82 PRO A CA 1
ATOM 649 C C . PRO A 1 82 ? 14.819 -13.747 21.488 1.00 42.50 82 PRO A C 1
ATOM 651 O O . PRO A 1 82 ? 14.695 -12.602 21.056 1.00 42.50 82 PRO A O 1
ATOM 654 N N . GLN A 1 83 ? 15.784 -14.563 21.076 1.00 43.97 83 GLN A N 1
ATOM 655 C CA . GLN A 1 83 ? 16.542 -14.325 19.864 1.00 43.97 83 GLN A CA 1
ATOM 656 C C . GLN A 1 83 ? 15.632 -14.720 18.709 1.00 43.97 83 GLN A C 1
ATOM 658 O O . GLN A 1 83 ? 15.422 -15.902 18.456 1.00 43.97 83 GLN A O 1
ATOM 663 N N . GLY A 1 84 ? 15.066 -13.728 18.032 1.00 43.62 84 GLY A N 1
ATOM 664 C CA . GLY A 1 84 ? 14.339 -13.956 16.794 1.00 43.62 84 GLY A CA 1
ATOM 665 C C . GLY A 1 84 ? 13.315 -12.871 16.524 1.00 43.62 84 GLY A C 1
ATOM 666 O O . GLY A 1 84 ? 12.258 -12.840 17.142 1.00 43.62 84 GLY A O 1
ATOM 667 N N . ASP A 1 85 ? 13.590 -12.046 15.516 1.00 48.16 85 ASP A N 1
ATOM 668 C CA . ASP A 1 85 ? 12.590 -11.227 14.815 1.00 48.16 85 ASP A CA 1
ATOM 669 C C . ASP A 1 85 ? 11.535 -12.082 14.072 1.00 48.16 85 ASP A C 1
ATOM 671 O O . ASP A 1 85 ? 10.698 -11.563 13.330 1.00 48.16 85 ASP A O 1
ATOM 675 N N . ASP A 1 86 ? 11.595 -13.404 14.230 1.00 48.44 86 ASP A N 1
ATOM 676 C CA . ASP A 1 86 ? 10.698 -14.353 13.611 1.00 48.44 86 ASP A CA 1
ATOM 677 C C . ASP A 1 86 ? 9.362 -14.373 14.374 1.00 48.44 86 ASP A C 1
ATOM 679 O O . ASP A 1 86 ? 9.299 -14.612 15.577 1.00 48.44 86 ASP A O 1
ATOM 683 N N . PHE A 1 87 ? 8.273 -14.160 13.629 1.00 53.66 87 PHE A N 1
ATOM 684 C CA . PHE A 1 87 ? 6.868 -14.436 13.983 1.00 53.66 87 PHE A CA 1
ATOM 685 C C . PHE A 1 87 ? 5.971 -13.317 14.527 1.00 53.66 87 PHE A C 1
ATOM 687 O O . PHE A 1 87 ? 4.851 -13.620 14.958 1.00 53.66 87 PHE A O 1
ATOM 694 N N . ILE A 1 88 ? 6.311 -12.031 14.385 1.00 71.00 88 ILE A N 1
ATOM 695 C CA . ILE A 1 88 ? 5.258 -11.009 14.517 1.00 71.00 88 ILE A CA 1
ATOM 696 C C . ILE A 1 88 ? 4.442 -10.931 13.224 1.00 71.00 88 ILE A C 1
ATOM 698 O O . ILE A 1 88 ? 4.712 -10.155 12.312 1.00 71.00 88 ILE A O 1
ATOM 702 N N . LYS A 1 89 ? 3.401 -11.762 13.167 1.00 83.31 89 LYS A N 1
ATOM 703 C CA . LYS A 1 89 ? 2.372 -11.720 12.125 1.00 83.31 89 LYS A CA 1
ATOM 704 C C . LYS A 1 89 ? 1.296 -10.712 12.499 1.00 83.31 89 LYS A C 1
ATOM 706 O O . LYS A 1 89 ? 0.643 -10.855 13.534 1.00 83.31 89 LYS A O 1
ATOM 711 N N . TYR A 1 90 ? 1.087 -9.720 11.642 1.00 91.00 90 TYR A N 1
ATOM 712 C CA . TYR A 1 90 ? 0.053 -8.708 11.822 1.00 91.00 90 TYR A CA 1
ATOM 713 C C . TYR A 1 90 ? -0.614 -8.344 10.496 1.00 91.00 90 TYR A C 1
ATOM 715 O O . TYR A 1 90 ? -0.102 -8.611 9.408 1.00 91.00 90 TYR A O 1
ATOM 723 N N . LYS A 1 91 ? -1.791 -7.729 10.603 1.00 95.12 91 LYS A N 1
ATOM 724 C CA . LYS A 1 91 ? -2.520 -7.137 9.481 1.00 95.12 91 LYS A CA 1
ATOM 725 C C . LYS A 1 91 ? -2.619 -5.644 9.741 1.00 95.12 91 LYS A C 1
ATOM 727 O O . LYS A 1 91 ? -2.934 -5.249 10.860 1.00 95.12 91 LYS A O 1
ATOM 732 N N . LEU A 1 92 ? -2.378 -4.836 8.717 1.00 96.56 92 LEU A N 1
ATOM 733 C CA . LEU A 1 92 ? -2.538 -3.390 8.808 1.00 96.56 92 LEU A CA 1
ATOM 734 C C . LEU A 1 92 ? -3.917 -3.008 8.274 1.00 96.56 92 LE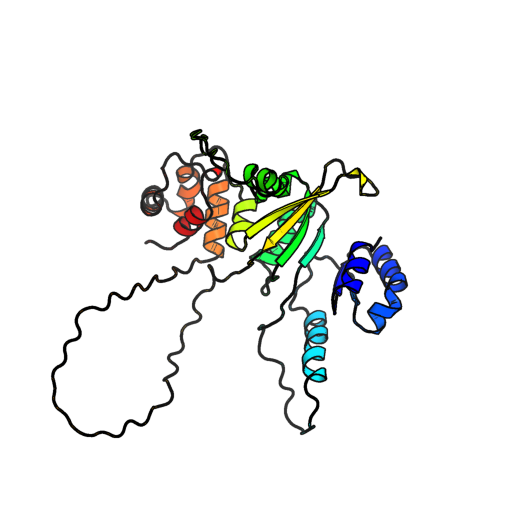U A C 1
ATOM 736 O O . LEU A 1 92 ? -4.250 -3.323 7.132 1.00 96.56 92 LEU A O 1
ATOM 740 N N . ILE A 1 93 ? -4.718 -2.337 9.093 1.00 97.75 93 ILE A N 1
ATOM 741 C CA . ILE A 1 93 ? -6.069 -1.904 8.732 1.00 97.75 93 ILE A CA 1
ATOM 742 C C . ILE A 1 93 ? -6.173 -0.432 9.090 1.00 97.75 93 ILE A C 1
ATOM 744 O O . ILE A 1 93 ? -5.928 -0.076 10.239 1.00 97.75 93 ILE A O 1
ATOM 748 N N . ALA A 1 94 ? -6.505 0.424 8.126 1.00 96.38 94 ALA A N 1
ATOM 749 C CA . ALA A 1 94 ? -6.530 1.856 8.388 1.00 96.38 94 ALA A CA 1
ATOM 750 C C . ALA A 1 94 ? -7.470 2.626 7.461 1.00 96.38 94 ALA A C 1
ATOM 752 O O . ALA A 1 94 ? -7.576 2.352 6.264 1.00 96.38 94 ALA A O 1
ATOM 753 N N . ASN A 1 95 ? -8.096 3.653 8.029 1.00 94.50 95 ASN A N 1
ATOM 754 C CA . ASN A 1 95 ? -8.619 4.781 7.276 1.00 94.50 95 ASN A CA 1
ATOM 755 C C . ASN A 1 95 ? -7.551 5.879 7.298 1.00 94.50 95 ASN A C 1
ATOM 757 O O . ASN A 1 95 ? -7.369 6.518 8.331 1.00 94.50 95 ASN A O 1
ATOM 761 N N . ILE A 1 96 ? -6.788 6.025 6.213 1.00 90.50 96 ILE A N 1
ATOM 762 C CA . ILE A 1 96 ? -5.604 6.892 6.210 1.00 90.50 96 ILE A CA 1
ATOM 763 C C . ILE A 1 96 ? -5.931 8.289 5.671 1.00 90.50 96 ILE A C 1
ATOM 765 O O . ILE A 1 96 ? -6.670 8.409 4.689 1.00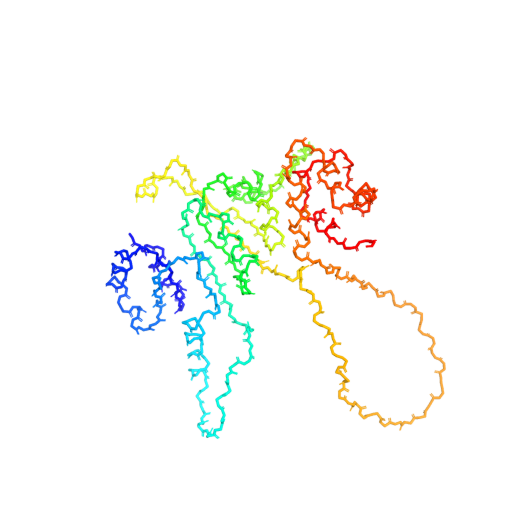 90.50 96 ILE A O 1
ATOM 769 N N . PRO A 1 97 ? -5.328 9.353 6.234 1.00 91.19 97 PRO A N 1
ATOM 770 C CA . PRO A 1 97 ? -5.299 10.654 5.583 1.00 91.19 97 PRO A CA 1
ATOM 771 C C . PRO A 1 97 ? -4.717 10.534 4.171 1.00 91.19 97 PRO A C 1
ATOM 773 O O . PRO A 1 97 ? -3.700 9.875 3.940 1.00 91.19 97 PRO A O 1
ATOM 776 N N . TYR A 1 98 ? -5.363 11.164 3.195 1.00 91.00 98 TYR A N 1
ATOM 777 C CA . TYR A 1 98 ? -5.042 10.918 1.789 1.00 91.00 98 TYR A CA 1
ATOM 778 C C . TYR A 1 98 ? -3.628 11.353 1.393 1.00 91.00 98 TYR A C 1
ATOM 780 O O . TYR A 1 98 ? -2.990 10.679 0.582 1.00 91.00 98 TYR A O 1
ATOM 788 N N . ASN A 1 99 ? -3.111 12.415 2.010 1.00 91.81 99 ASN A N 1
ATOM 789 C CA . ASN A 1 99 ? -1.786 12.972 1.741 1.00 91.81 99 ASN A CA 1
ATOM 790 C C . ASN A 1 99 ? -0.629 12.035 2.128 1.00 91.81 99 ASN A C 1
ATOM 792 O O . ASN A 1 99 ? 0.425 12.116 1.506 1.00 91.81 99 ASN A O 1
ATOM 796 N N . ILE A 1 100 ? -0.825 11.118 3.084 1.00 93.44 100 ILE A N 1
ATOM 797 C CA . ILE A 1 100 ? 0.239 10.211 3.553 1.00 93.44 100 ILE A CA 1
ATOM 798 C C . ILE A 1 100 ? 0.199 8.826 2.892 1.00 93.44 100 ILE A C 1
ATOM 800 O O . ILE A 1 100 ? 1.023 7.969 3.198 1.00 93.44 100 ILE A O 1
ATOM 804 N N . THR A 1 101 ? -0.732 8.580 1.961 1.00 94.69 101 THR A N 1
ATOM 805 C CA . THR A 1 101 ? -0.951 7.253 1.347 1.00 94.69 101 THR A CA 1
ATOM 806 C C . THR A 1 101 ? 0.329 6.629 0.782 1.00 94.69 101 THR A C 1
ATOM 808 O O . THR A 1 101 ? 0.620 5.461 1.036 1.00 94.69 101 THR A O 1
ATOM 811 N N . GLY A 1 102 ? 1.117 7.400 0.025 1.00 95.19 102 GLY A N 1
ATOM 812 C CA . GLY A 1 102 ? 2.377 6.913 -0.546 1.00 95.19 102 GLY A CA 1
ATOM 813 C C . GLY A 1 102 ? 3.431 6.591 0.517 1.00 95.19 102 GLY A C 1
ATOM 814 O O . GLY A 1 102 ? 4.166 5.615 0.374 1.00 95.19 102 GLY A O 1
ATOM 815 N N . GLU A 1 103 ? 3.474 7.376 1.594 1.00 95.69 103 GLU A N 1
ATOM 816 C CA . GLU A 1 103 ? 4.412 7.187 2.703 1.00 95.69 103 GLU A CA 1
ATOM 817 C C . GLU A 1 103 ? 4.055 5.968 3.546 1.00 95.69 103 GLU A C 1
ATOM 819 O O . GLU A 1 103 ? 4.951 5.233 3.938 1.00 95.69 103 GLU A O 1
ATOM 824 N N . ILE A 1 104 ? 2.763 5.681 3.735 1.00 96.69 104 ILE A N 1
ATOM 825 C CA . ILE A 1 104 ? 2.299 4.446 4.381 1.00 96.69 104 ILE A CA 1
ATOM 826 C C . ILE A 1 104 ? 2.792 3.216 3.610 1.00 96.69 104 ILE A C 1
ATOM 828 O O . ILE A 1 104 ? 3.335 2.292 4.212 1.00 96.69 104 ILE A O 1
ATOM 832 N N . PHE A 1 105 ? 2.668 3.198 2.279 1.00 96.94 105 PHE A N 1
ATOM 833 C CA . PHE A 1 105 ? 3.195 2.078 1.491 1.00 96.94 105 PHE A CA 1
ATOM 834 C C . PHE A 1 105 ? 4.717 1.977 1.575 1.00 96.94 105 PHE A C 1
ATOM 836 O O . PHE A 1 105 ? 5.229 0.882 1.786 1.00 96.94 105 PHE A O 1
ATOM 843 N N . ARG A 1 106 ? 5.438 3.100 1.446 1.00 95.38 106 ARG A N 1
ATOM 844 C CA . ARG A 1 106 ? 6.904 3.124 1.574 1.00 95.38 106 ARG A CA 1
ATOM 845 C C . ARG A 1 106 ? 7.335 2.588 2.940 1.00 95.38 106 ARG A C 1
ATOM 847 O O . ARG A 1 106 ? 8.149 1.675 3.009 1.00 95.38 106 ARG A O 1
ATOM 854 N N . LYS A 1 107 ? 6.715 3.071 4.012 1.00 94.56 107 LYS A N 1
ATOM 855 C CA . LYS A 1 107 ? 7.013 2.644 5.372 1.00 94.56 107 LYS A CA 1
ATOM 856 C C . LYS A 1 107 ? 6.801 1.144 5.562 1.00 94.56 107 LYS A C 1
ATOM 858 O O . LYS A 1 107 ? 7.746 0.425 5.853 1.00 94.56 107 LYS A O 1
ATOM 863 N N . PHE A 1 108 ? 5.583 0.650 5.351 1.00 94.94 108 PHE A N 1
ATOM 864 C CA . PHE A 1 108 ? 5.229 -0.721 5.738 1.00 94.94 108 PHE A CA 1
ATOM 865 C C . PHE A 1 108 ? 5.640 -1.801 4.734 1.00 94.94 108 PHE A C 1
ATOM 867 O O . PHE A 1 108 ? 5.750 -2.965 5.115 1.00 94.94 108 PHE A O 1
ATOM 874 N N . LEU A 1 109 ? 5.850 -1.452 3.460 1.00 95.06 109 LEU A N 1
ATOM 875 C CA . LEU A 1 109 ? 6.313 -2.412 2.456 1.00 95.06 109 LEU A CA 1
ATOM 876 C C . LEU A 1 109 ? 7.828 -2.356 2.250 1.00 95.06 109 LEU A C 1
ATOM 878 O O . LEU A 1 109 ? 8.419 -3.402 2.006 1.00 95.06 109 LEU A O 1
ATOM 882 N N . GLN A 1 110 ? 8.460 -1.181 2.348 1.00 92.44 110 GLN A N 1
ATOM 883 C CA . GLN A 1 110 ? 9.880 -1.009 2.027 1.00 92.44 110 GLN A CA 1
ATOM 884 C C . GLN A 1 110 ? 10.754 -0.811 3.273 1.00 92.44 110 GLN A C 1
ATOM 886 O O . GLN A 1 110 ? 11.719 -1.551 3.427 1.00 92.44 110 GLN A O 1
ATOM 891 N N . GLU A 1 111 ? 10.431 0.127 4.163 1.00 91.69 111 GLU A N 1
ATOM 892 C CA . GLU A 1 111 ? 11.328 0.538 5.261 1.00 91.69 111 GLU A CA 1
ATOM 893 C C . GLU A 1 111 ? 11.261 -0.384 6.491 1.00 91.69 111 GLU A C 1
ATOM 895 O O . GLU A 1 111 ? 12.293 -0.714 7.074 1.00 91.69 111 GLU A O 1
ATOM 900 N N . GLU A 1 112 ? 10.065 -0.824 6.889 1.00 88.25 112 GLU A N 1
ATOM 901 C CA . GLU A 1 112 ? 9.892 -1.679 8.064 1.00 88.25 112 GLU A CA 1
ATOM 902 C C . GLU A 1 112 ? 10.518 -3.061 7.845 1.00 88.25 112 GLU A C 1
ATOM 904 O O . GLU A 1 112 ? 10.309 -3.737 6.827 1.00 88.25 112 GLU A O 1
ATOM 909 N N . LYS A 1 113 ? 11.246 -3.523 8.866 1.00 83.81 113 LYS A N 1
ATOM 910 C CA . LYS A 1 113 ? 11.853 -4.858 8.885 1.00 83.81 113 LYS A CA 1
ATOM 911 C C . LYS A 1 113 ? 10.792 -5.961 8.844 1.00 83.81 113 LYS A C 1
ATOM 913 O O . LYS A 1 113 ? 10.988 -6.972 8.172 1.00 83.81 113 LYS A O 1
ATOM 918 N N . ILE A 1 114 ? 9.670 -5.749 9.537 1.00 86.81 114 ILE A N 1
ATOM 919 C CA . ILE A 1 114 ? 8.553 -6.694 9.627 1.00 86.81 114 ILE A CA 1
ATOM 920 C C . ILE A 1 114 ? 7.389 -6.178 8.774 1.00 86.81 114 ILE A C 1
ATOM 922 O O . ILE A 1 114 ? 6.706 -5.217 9.138 1.00 86.81 114 ILE A O 1
ATOM 926 N N . GLN A 1 115 ? 7.143 -6.839 7.644 1.00 91.38 115 GLN A N 1
ATOM 927 C CA . GLN A 1 115 ? 6.021 -6.517 6.762 1.00 91.38 115 GLN A CA 1
ATOM 928 C C . GLN A 1 115 ? 4.692 -7.063 7.316 1.00 91.38 115 GLN A C 1
ATOM 930 O O . GLN A 1 115 ? 4.676 -8.141 7.919 1.00 91.38 115 GLN A O 1
ATOM 935 N N . PRO A 1 116 ? 3.560 -6.371 7.083 1.00 93.88 116 PRO A N 1
ATOM 936 C CA . PRO A 1 116 ? 2.247 -6.930 7.382 1.00 93.88 116 PRO A CA 1
ATOM 937 C C . PRO A 1 116 ? 1.959 -8.117 6.457 1.00 93.88 116 PRO A C 1
ATOM 939 O O . PRO A 1 116 ? 2.333 -8.093 5.290 1.00 93.88 116 PRO A O 1
ATOM 942 N N . GLU A 1 117 ? 1.200 -9.114 6.918 1.00 93.62 117 GLU A N 1
ATOM 943 C CA . GLU A 1 117 ? 0.734 -10.202 6.039 1.00 93.62 117 GLU A CA 1
ATOM 944 C C . GLU A 1 117 ? -0.197 -9.665 4.940 1.00 93.62 117 GLU A C 1
ATOM 946 O O . GLU A 1 117 ? -0.231 -10.162 3.812 1.00 93.62 117 GLU A O 1
ATOM 951 N N . ARG A 1 118 ? -1.013 -8.670 5.314 1.00 96.38 118 ARG A N 1
ATOM 952 C CA . ARG A 1 118 ? -2.038 -8.033 4.483 1.00 96.38 118 ARG A CA 1
ATOM 953 C C . ARG A 1 118 ? -2.261 -6.591 4.925 1.00 96.38 118 ARG A C 1
ATOM 955 O O . ARG A 1 118 ? -2.218 -6.298 6.122 1.00 96.38 118 ARG A O 1
ATOM 962 N N . MET A 1 119 ? -2.585 -5.723 3.970 1.00 98.31 119 MET A N 1
ATOM 963 C CA . MET A 1 119 ? -3.019 -4.345 4.228 1.00 98.31 119 MET A CA 1
ATOM 964 C C . MET A 1 119 ? -4.447 -4.145 3.715 1.00 98.31 119 MET A C 1
ATOM 966 O O . MET A 1 119 ? -4.733 -4.497 2.573 1.00 98.31 119 MET A O 1
ATOM 970 N N . VAL A 1 120 ? -5.330 -3.568 4.531 1.00 98.19 120 VAL A N 1
ATOM 971 C CA . VAL A 1 120 ? -6.687 -3.148 4.142 1.00 98.19 120 VAL A CA 1
ATOM 972 C C . VAL A 1 120 ? -6.823 -1.662 4.431 1.00 98.19 120 VAL A C 1
ATOM 974 O O . VAL A 1 120 ? -6.940 -1.254 5.586 1.00 98.19 120 VAL A O 1
ATOM 977 N N . LEU A 1 121 ? -6.770 -0.848 3.384 1.00 98.19 121 LEU A N 1
ATOM 978 C CA . LEU A 1 121 ? -6.695 0.602 3.508 1.00 98.19 121 LEU A CA 1
ATOM 979 C C . LEU A 1 121 ? -7.879 1.267 2.822 1.00 98.19 121 LEU A C 1
ATOM 981 O O . LEU A 1 121 ? -8.244 0.900 1.705 1.00 98.19 121 LEU A O 1
ATOM 985 N N . LEU A 1 122 ? -8.430 2.292 3.460 1.00 97.38 122 LEU A N 1
ATOM 986 C CA . LEU A 1 122 ? -9.341 3.223 2.812 1.00 97.38 122 LEU A CA 1
ATOM 987 C C . LEU A 1 122 ? -8.529 4.386 2.238 1.00 97.38 122 LEU A C 1
ATOM 989 O O . LEU A 1 122 ? -7.888 5.117 2.987 1.00 97.38 122 LEU A O 1
ATOM 993 N N . ILE A 1 123 ? -8.533 4.531 0.915 1.00 97.12 123 ILE A N 1
ATOM 994 C CA . ILE A 1 123 ? -7.749 5.544 0.189 1.00 97.12 123 ILE A CA 1
ATOM 995 C C . ILE A 1 123 ? -8.615 6.245 -0.856 1.00 97.12 123 ILE A C 1
ATOM 997 O O . ILE A 1 123 ? -9.718 5.790 -1.145 1.00 97.12 123 ILE A O 1
ATOM 1001 N N . GLN A 1 124 ? -8.135 7.329 -1.467 1.00 96.56 124 GLN A N 1
ATOM 1002 C CA . GLN A 1 124 ? -8.845 7.948 -2.594 1.00 96.56 124 GLN A CA 1
ATOM 1003 C C . GLN A 1 124 ? -9.056 6.943 -3.730 1.00 96.56 124 GLN A C 1
ATOM 1005 O O . GLN A 1 124 ? -8.138 6.204 -4.105 1.00 96.56 124 GLN A O 1
ATOM 1010 N N . LYS A 1 125 ? -10.257 6.947 -4.314 1.00 95.50 125 LYS A N 1
ATOM 1011 C CA . LYS A 1 125 ? -10.638 6.012 -5.377 1.00 95.50 125 LYS A CA 1
ATOM 1012 C C . LYS A 1 125 ? -9.664 6.022 -6.557 1.00 95.50 125 LYS A C 1
ATOM 1014 O O . LYS A 1 125 ? -9.200 4.963 -6.970 1.00 95.50 125 LYS A O 1
ATOM 1019 N N . GLU A 1 126 ? -9.304 7.202 -7.052 1.00 94.94 126 GLU A N 1
ATOM 1020 C CA . GLU A 1 126 ? -8.360 7.376 -8.167 1.00 94.94 126 GLU A CA 1
ATOM 1021 C C . GLU A 1 126 ? -6.971 6.778 -7.877 1.00 94.94 126 GLU A C 1
ATOM 1023 O O . GLU A 1 126 ? -6.299 6.258 -8.770 1.00 94.94 126 GLU A O 1
ATOM 1028 N N . VAL A 1 127 ? -6.541 6.801 -6.611 1.00 95.25 127 VAL A N 1
ATOM 1029 C CA . VAL A 1 127 ? -5.269 6.217 -6.186 1.00 95.25 127 VAL A CA 1
ATOM 1030 C C . VAL A 1 127 ? -5.367 4.695 -6.214 1.00 95.25 127 VAL A C 1
ATOM 1032 O O . VAL A 1 127 ? -4.469 4.053 -6.758 1.00 95.25 127 VAL A O 1
ATOM 1035 N N . ALA A 1 128 ? -6.462 4.117 -5.711 1.00 95.81 128 ALA A N 1
ATOM 1036 C CA . ALA A 1 128 ? -6.708 2.676 -5.794 1.00 95.81 128 ALA A CA 1
ATOM 1037 C C . ALA A 1 128 ? -6.796 2.190 -7.251 1.00 95.81 128 ALA A C 1
ATOM 1039 O O . ALA A 1 128 ? -6.178 1.186 -7.608 1.00 95.8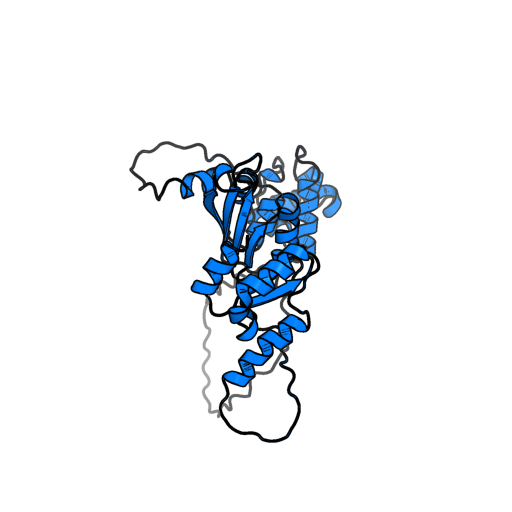1 12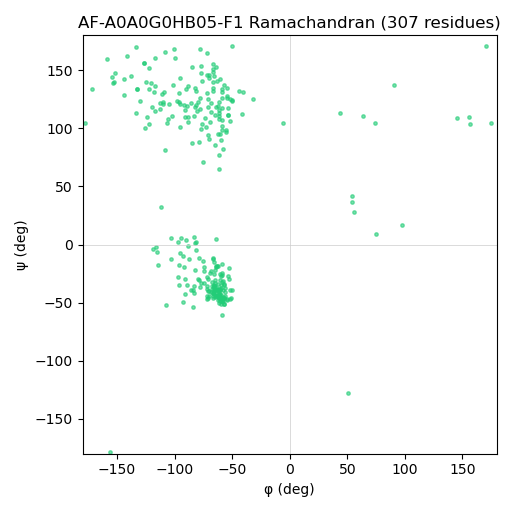8 ALA A O 1
ATOM 1040 N N . GLU A 1 129 ? -7.501 2.926 -8.113 1.00 93.38 129 GLU A N 1
ATOM 1041 C CA . GLU A 1 129 ? -7.607 2.636 -9.548 1.00 93.38 129 GLU A CA 1
ATOM 1042 C C . GLU A 1 129 ? -6.244 2.683 -10.242 1.00 93.38 129 GLU A C 1
ATOM 1044 O O . GLU A 1 129 ? -5.933 1.807 -11.047 1.00 93.38 129 GLU A O 1
ATOM 1049 N N . ARG A 1 130 ? -5.394 3.650 -9.886 1.00 92.81 130 ARG A N 1
ATOM 1050 C CA . ARG A 1 130 ? -4.021 3.744 -10.394 1.00 92.81 130 ARG A CA 1
ATOM 1051 C C . ARG A 1 130 ? -3.133 2.586 -9.930 1.00 92.81 130 ARG A C 1
ATOM 1053 O O . ARG A 1 130 ? -2.285 2.148 -10.702 1.00 92.81 130 ARG A O 1
ATOM 1060 N N . ILE A 1 131 ? -3.299 2.105 -8.696 1.00 94.81 131 ILE A N 1
ATOM 1061 C CA . ILE A 1 131 ? -2.522 0.981 -8.144 1.00 94.81 131 ILE A CA 1
ATOM 1062 C C . ILE A 1 131 ? -2.944 -0.341 -8.796 1.00 94.81 131 ILE A C 1
ATOM 1064 O O . ILE A 1 131 ? -2.107 -1.133 -9.218 1.00 94.81 131 ILE A O 1
ATOM 1068 N N . VAL A 1 132 ? -4.248 -0.596 -8.900 1.00 92.94 132 VAL A N 1
ATOM 1069 C CA . VAL A 1 132 ? -4.771 -1.856 -9.451 1.00 92.94 132 VAL A CA 1
ATOM 1070 C C . VAL A 1 132 ? -4.735 -1.854 -10.988 1.00 92.94 132 VAL A C 1
ATOM 1072 O O . VAL A 1 132 ? -4.548 -2.894 -11.618 1.00 92.94 132 VAL A O 1
ATOM 1075 N N . GLY A 1 133 ? -4.858 -0.678 -11.601 1.00 85.62 133 GLY A N 1
ATOM 1076 C CA . GLY A 1 133 ? -5.092 -0.474 -13.026 1.00 85.62 133 GLY A CA 1
ATOM 1077 C C . GLY A 1 133 ? -6.592 -0.412 -13.343 1.00 85.62 133 GLY A C 1
ATOM 1078 O O . GLY A 1 133 ? -7.378 -1.244 -12.885 1.00 85.62 133 GLY A O 1
ATOM 1079 N N . ASN A 1 134 ? -6.999 0.534 -14.200 1.00 66.38 134 ASN A N 1
ATOM 1080 C CA . ASN A 1 134 ? -8.405 0.859 -14.517 1.00 66.38 134 ASN A CA 1
ATOM 1081 C C . ASN A 1 134 ? -9.301 -0.321 -14.957 1.00 66.38 134 ASN A C 1
ATOM 1083 O O . ASN A 1 134 ? -10.528 -0.198 -14.943 1.00 66.38 134 ASN A O 1
ATOM 1087 N N . ARG A 1 135 ? -8.733 -1.444 -15.420 1.00 65.75 135 ARG A N 1
ATOM 1088 C CA . ARG A 1 135 ? -9.496 -2.669 -15.737 1.00 65.75 135 ARG A CA 1
ATOM 1089 C C . ARG A 1 135 ? -9.699 -3.560 -14.511 1.00 65.75 135 ARG A C 1
ATOM 1091 O O . ARG A 1 135 ? -10.793 -4.085 -14.339 1.00 65.75 135 ARG A O 1
ATOM 1098 N N . GLY A 1 136 ? -8.692 -3.689 -13.646 1.00 61.09 136 GLY A N 1
ATOM 1099 C CA . GLY A 1 136 ? -8.804 -4.481 -12.421 1.00 61.09 136 GLY A CA 1
ATOM 1100 C C . GLY A 1 136 ? -9.812 -3.883 -11.437 1.00 61.09 136 GLY A C 1
ATOM 1101 O O . GLY A 1 136 ? -10.570 -4.632 -10.834 1.00 61.09 136 GLY A O 1
ATOM 1102 N N . ALA A 1 137 ? -9.921 -2.551 -11.370 1.00 61.00 137 ALA A N 1
ATOM 1103 C CA . ALA A 1 137 ? -10.956 -1.888 -10.572 1.00 61.00 137 ALA A CA 1
ATOM 1104 C C . ALA A 1 137 ? -12.380 -2.152 -11.105 1.00 61.00 137 ALA A C 1
ATOM 1106 O O . ALA A 1 137 ? -13.287 -2.469 -10.342 1.00 61.00 137 ALA A O 1
ATOM 1107 N N . ARG A 1 138 ? -12.589 -2.097 -12.430 1.00 60.53 138 ARG A N 1
ATOM 1108 C CA . ARG A 1 138 ? -13.911 -2.339 -13.044 1.00 60.53 138 ARG A CA 1
ATOM 1109 C C . ARG A 1 138 ? -14.368 -3.797 -12.965 1.00 60.53 138 ARG A C 1
ATOM 1111 O O . ARG A 1 138 ? -15.546 -4.035 -12.719 1.00 60.53 138 ARG A O 1
ATOM 1118 N N . ASN A 1 139 ? -13.450 -4.743 -13.161 1.00 56.03 139 ASN A N 1
ATOM 1119 C CA . ASN A 1 139 ? -13.745 -6.179 -13.131 1.00 56.03 139 ASN A CA 1
ATOM 1120 C C . ASN A 1 139 ? -13.956 -6.735 -11.715 1.00 56.03 139 ASN A C 1
ATOM 1122 O O . ASN A 1 139 ? -14.402 -7.865 -11.594 1.00 56.03 139 ASN A O 1
ATOM 1126 N N . GLN A 1 140 ? -13.591 -5.991 -10.665 1.00 54.59 140 GLN A N 1
ATOM 1127 C CA . GLN A 1 140 ? -13.829 -6.405 -9.276 1.00 54.59 140 GLN A CA 1
ATOM 1128 C C . GLN A 1 140 ? -15.102 -5.775 -8.691 1.00 54.59 140 GLN A C 1
ATOM 1130 O O . GLN A 1 140 ? -15.746 -6.386 -7.848 1.00 54.59 140 GLN A O 1
ATOM 1135 N N . VAL A 1 141 ? -15.507 -4.590 -9.172 1.00 53.12 141 VAL A N 1
ATOM 1136 C CA . VAL A 1 141 ? -16.768 -3.936 -8.762 1.00 53.12 141 VAL A CA 1
ATOM 1137 C C . VAL A 1 141 ? -17.991 -4.570 -9.432 1.00 53.12 141 VAL A C 1
ATOM 1139 O O . VAL A 1 141 ? -19.064 -4.635 -8.840 1.00 53.12 141 VAL A O 1
ATOM 1142 N N . ARG A 1 142 ? -17.850 -5.047 -10.672 1.00 52.50 142 ARG A N 1
ATOM 1143 C CA . ARG A 1 142 ? -18.837 -5.929 -11.303 1.00 52.50 142 ARG A CA 1
ATOM 1144 C C . ARG A 1 142 ? -18.407 -7.347 -10.939 1.00 52.50 142 ARG A C 1
ATOM 1146 O O . ARG A 1 142 ? -17.279 -7.691 -11.263 1.00 52.50 142 ARG A O 1
ATOM 1153 N N . GLY A 1 143 ? -19.235 -8.120 -10.229 1.00 43.22 143 GLY A N 1
ATOM 1154 C CA . GLY A 1 143 ? -18.921 -9.508 -9.845 1.00 43.22 143 GLY A CA 1
ATOM 1155 C C . GLY A 1 143 ? -18.455 -10.372 -11.032 1.00 43.22 143 GLY A C 1
ATOM 1156 O O . GLY A 1 143 ? -18.538 -9.914 -12.172 1.00 43.22 143 GLY A O 1
ATOM 1157 N N . PRO A 1 144 ? -17.956 -11.604 -10.802 1.00 39.84 144 PRO A N 1
ATOM 1158 C CA . PRO A 1 144 ? -17.394 -12.438 -11.862 1.00 39.84 144 PRO A CA 1
ATOM 1159 C C . PRO A 1 144 ? -18.385 -12.559 -13.023 1.00 39.84 144 PRO A C 1
ATOM 1161 O O . PRO A 1 144 ? -19.408 -13.231 -12.922 1.00 39.84 144 PRO A O 1
ATOM 1164 N N . VAL A 1 145 ? -18.097 -11.866 -14.125 1.00 44.44 145 VAL A N 1
ATOM 1165 C CA . VAL A 1 145 ? -18.864 -12.009 -15.357 1.00 44.44 145 VAL A CA 1
ATOM 1166 C C . VAL A 1 145 ? -18.446 -13.357 -15.915 1.00 44.44 145 VAL A C 1
ATOM 1168 O O . VAL A 1 145 ? -17.296 -13.525 -16.325 1.00 44.44 145 VAL A O 1
ATOM 1171 N N . ALA A 1 146 ? -19.353 -14.333 -15.862 1.00 37.53 146 ALA A N 1
ATOM 1172 C CA . ALA A 1 146 ? -19.177 -15.593 -16.561 1.00 37.53 146 ALA A CA 1
ATOM 1173 C C . ALA A 1 146 ? -18.806 -15.271 -18.013 1.00 37.53 146 ALA A C 1
ATOM 1175 O O . ALA A 1 146 ? -19.514 -14.518 -18.683 1.00 37.53 146 ALA A O 1
ATOM 1176 N N . PHE A 1 147 ? -17.665 -15.785 -18.472 1.00 37.66 147 PHE A N 1
ATOM 1177 C CA . PHE A 1 147 ? -17.266 -15.701 -19.870 1.00 37.66 147 PHE A CA 1
ATOM 1178 C C . PHE A 1 147 ? -18.332 -16.416 -20.709 1.00 37.66 147 PHE A C 1
ATOM 1180 O O . PHE A 1 147 ? -18.301 -17.635 -20.865 1.00 37.66 147 PHE A O 1
ATOM 1187 N N . SER A 1 148 ? -19.297 -15.666 -21.237 1.00 33.56 148 SER A N 1
ATOM 1188 C CA . SER A 1 148 ? -20.107 -16.115 -22.356 1.00 33.56 148 SER A CA 1
ATOM 1189 C C . SER A 1 148 ? -19.327 -15.867 -23.644 1.00 33.56 148 SER A C 1
ATOM 1191 O O . SER A 1 148 ? -18.661 -14.849 -23.841 1.00 33.56 148 SER A O 1
ATOM 1193 N N . HIS A 1 149 ? -19.354 -16.886 -24.488 1.00 41.78 149 HIS A N 1
ATOM 1194 C CA . HIS A 1 149 ? -18.614 -16.995 -25.727 1.00 41.78 149 HIS A CA 1
ATOM 1195 C C . HIS A 1 149 ? -19.022 -15.889 -26.707 1.00 41.78 149 HIS A C 1
ATOM 1197 O O . HIS A 1 149 ? -20.182 -15.801 -27.092 1.00 41.78 149 HIS A O 1
ATOM 1203 N N . SER A 1 150 ? -18.070 -15.077 -27.162 1.00 37.91 150 SER A N 1
ATOM 1204 C CA . SER A 1 150 ? -18.048 -14.550 -28.535 1.00 37.91 150 SER A CA 1
ATOM 1205 C C . SER A 1 150 ? -16.731 -13.823 -28.796 1.00 37.91 150 SER A C 1
ATOM 1207 O O . SER A 1 150 ? -16.221 -13.060 -27.975 1.00 37.91 150 SER A O 1
ATOM 1209 N N . GLY A 1 151 ? -16.145 -14.126 -29.952 1.00 42.00 151 GLY A N 1
ATOM 1210 C CA . GLY A 1 151 ? -14.796 -13.751 -30.353 1.00 42.00 151 GLY A CA 1
ATOM 1211 C C . GLY A 1 151 ? -14.654 -12.286 -30.747 1.00 42.00 151 GLY A C 1
ATOM 1212 O O . GLY A 1 151 ? -14.390 -11.973 -31.905 1.00 42.00 151 GLY A O 1
ATOM 1213 N N . ALA A 1 152 ? -14.735 -11.382 -29.777 1.00 38.53 152 ALA A N 1
ATOM 1214 C CA . ALA A 1 152 ? -14.251 -10.024 -29.952 1.00 38.53 152 ALA A CA 1
ATOM 1215 C C . ALA A 1 152 ? -12.767 -9.977 -29.566 1.00 38.53 152 ALA A C 1
ATOM 1217 O O . ALA A 1 152 ? -12.411 -10.082 -28.391 1.00 38.53 152 ALA A O 1
ATOM 1218 N N . ARG A 1 153 ? -11.886 -9.794 -30.560 1.00 43.59 153 ARG A N 1
ATOM 1219 C CA . ARG A 1 153 ? -10.496 -9.348 -30.371 1.00 43.59 153 ARG A CA 1
ATOM 1220 C C . ARG A 1 153 ? -10.526 -7.997 -29.644 1.00 43.59 153 ARG A C 1
ATOM 1222 O O . ARG A 1 153 ? -10.467 -6.939 -30.260 1.00 43.59 153 ARG A O 1
ATOM 1229 N N . THR A 1 154 ? -10.661 -8.005 -28.319 1.00 40.38 154 THR A N 1
ATOM 1230 C CA . THR A 1 154 ? -10.526 -6.781 -27.537 1.00 40.38 154 THR A CA 1
ATOM 1231 C C . THR A 1 154 ? -9.067 -6.378 -27.617 1.00 40.38 154 THR A C 1
ATOM 1233 O O . THR A 1 154 ? -8.218 -7.094 -27.082 1.00 40.38 154 THR A O 1
ATOM 1236 N N . SER A 1 155 ? -8.767 -5.244 -28.255 1.00 42.44 155 SER A N 1
ATOM 1237 C CA . SER A 1 155 ? -7.478 -4.572 -28.098 1.00 42.44 155 SER A CA 1
ATOM 1238 C C . SER A 1 155 ? -7.106 -4.619 -26.617 1.00 42.44 155 SER A C 1
ATOM 1240 O O . SER A 1 155 ? -7.817 -4.073 -25.756 1.00 42.44 155 SER A O 1
ATOM 1242 N N . LYS A 1 156 ? -6.050 -5.376 -26.300 1.00 46.34 156 LYS A N 1
ATOM 1243 C CA . LYS A 1 156 ? -5.497 -5.510 -24.955 1.00 46.34 156 LYS A CA 1
ATOM 1244 C C . LYS A 1 156 ? -4.962 -4.130 -24.596 1.00 46.34 156 LYS A C 1
ATOM 1246 O O . LYS A 1 156 ? -3.818 -3.811 -24.883 1.00 46.34 156 LYS A O 1
ATOM 1251 N N . SER A 1 157 ? -5.839 -3.269 -24.077 1.00 51.94 157 SER A N 1
ATOM 1252 C CA . SER A 1 157 ? -5.473 -1.947 -23.584 1.00 51.94 157 SER A CA 1
ATOM 1253 C C . SER A 1 157 ? -4.353 -2.168 -22.583 1.00 51.94 157 SER A C 1
ATOM 1255 O O . SER A 1 157 ? -4.553 -2.822 -21.557 1.00 51.94 157 SER A O 1
ATOM 1257 N N . ILE A 1 158 ? -3.164 -1.716 -22.968 1.00 65.31 158 ILE A N 1
ATOM 1258 C CA . ILE A 1 158 ? -1.946 -1.846 -22.186 1.00 65.31 158 ILE A CA 1
ATOM 1259 C C . ILE A 1 158 ? -2.200 -1.077 -20.893 1.00 65.31 158 ILE A C 1
ATOM 1261 O O . ILE A 1 158 ? -2.458 0.129 -20.923 1.00 65.31 158 ILE A O 1
ATOM 1265 N N . ILE A 1 159 ? -2.209 -1.787 -19.764 1.00 75.88 159 ILE A N 1
ATOM 1266 C CA . ILE A 1 159 ? -2.310 -1.149 -18.454 1.00 75.88 159 ILE A CA 1
ATOM 1267 C C . ILE A 1 159 ? -1.044 -0.315 -18.299 1.00 75.88 159 ILE A C 1
ATOM 1269 O O . ILE A 1 159 ? 0.057 -0.855 -18.340 1.00 75.88 159 ILE A O 1
ATOM 1273 N N . LYS A 1 160 ? -1.213 1.002 -18.173 1.00 88.38 160 LYS A N 1
ATOM 1274 C CA . LYS A 1 160 ? -0.100 1.901 -17.900 1.00 88.38 160 LYS A CA 1
ATOM 1275 C C . LYS A 1 160 ? 0.209 1.879 -16.414 1.00 88.38 160 LYS A C 1
ATOM 1277 O O . LYS A 1 160 ? -0.655 2.208 -15.601 1.00 88.38 160 LYS A O 1
ATOM 1282 N N . GLU A 1 161 ? 1.427 1.494 -16.079 1.00 93.75 161 GLU A N 1
ATOM 1283 C CA . GLU A 1 161 ? 1.900 1.425 -14.707 1.00 93.75 161 GLU A CA 1
ATOM 1284 C C . GLU A 1 161 ? 2.427 2.785 -14.232 1.00 93.75 161 GLU A C 1
ATOM 1286 O O . GLU A 1 161 ? 2.880 3.630 -15.005 1.00 93.75 161 GLU A O 1
ATOM 1291 N N . SER A 1 162 ? 2.356 3.005 -12.922 1.00 94.44 162 SER A N 1
ATOM 1292 C CA . SER A 1 162 ? 2.972 4.155 -12.255 1.00 94.44 162 SER A CA 1
ATOM 1293 C C . SER A 1 162 ? 4.034 3.676 -11.278 1.00 94.44 162 SER A C 1
ATOM 1295 O O . SER A 1 162 ? 3.973 2.531 -10.829 1.00 94.44 162 SER A O 1
ATOM 1297 N N . ILE A 1 163 ? 4.949 4.565 -10.882 1.00 95.38 163 ILE A N 1
ATOM 1298 C CA . ILE A 1 163 ? 5.941 4.253 -9.847 1.00 95.38 163 ILE A CA 1
ATOM 1299 C C . ILE A 1 163 ? 5.278 3.685 -8.585 1.00 95.38 163 ILE A C 1
ATOM 1301 O O . ILE A 1 163 ? 5.680 2.630 -8.118 1.00 95.38 163 ILE A O 1
ATOM 1305 N N . LEU A 1 164 ? 4.188 4.302 -8.108 1.00 95.44 164 LEU A N 1
ATOM 1306 C CA . LEU A 1 164 ? 3.447 3.837 -6.933 1.00 95.44 164 LEU A CA 1
ATOM 1307 C C . LEU A 1 164 ? 2.885 2.423 -7.124 1.00 95.44 164 LEU A C 1
ATOM 1309 O O . LEU A 1 164 ? 2.960 1.597 -6.221 1.00 95.44 164 LEU A O 1
ATOM 1313 N N . SER A 1 165 ? 2.329 2.146 -8.302 1.00 95.69 165 SER A N 1
ATOM 1314 C CA . SER A 1 165 ? 1.766 0.836 -8.622 1.00 95.69 165 SER A CA 1
ATOM 1315 C C . SER A 1 165 ? 2.839 -0.256 -8.593 1.00 95.69 165 SER A C 1
ATOM 1317 O O . SER A 1 165 ? 2.656 -1.271 -7.923 1.00 95.69 165 SER A O 1
ATOM 1319 N N . ILE A 1 166 ? 3.989 -0.027 -9.238 1.00 96.44 166 ILE A N 1
ATOM 1320 C CA . ILE A 1 166 ? 5.103 -0.986 -9.236 1.00 96.44 166 ILE A CA 1
ATOM 1321 C C . ILE A 1 166 ? 5.687 -1.151 -7.828 1.00 96.44 166 ILE A C 1
ATOM 1323 O O . ILE A 1 166 ? 5.896 -2.285 -7.398 1.00 96.44 166 ILE A O 1
ATOM 1327 N N . SER A 1 167 ? 5.864 -0.052 -7.083 1.00 96.81 167 SER A N 1
ATOM 1328 C CA . SER A 1 167 ? 6.364 -0.073 -5.701 1.00 96.81 167 SER A CA 1
ATOM 1329 C C . SER A 1 167 ? 5.499 -0.897 -4.749 1.00 96.81 167 SER A C 1
ATOM 1331 O O . SER A 1 167 ? 6.007 -1.366 -3.741 1.00 96.81 167 SER A O 1
ATOM 1333 N N . ILE A 1 168 ? 4.213 -1.089 -5.050 1.00 97.19 168 ILE A N 1
ATOM 1334 C CA . ILE A 1 168 ? 3.310 -1.943 -4.267 1.00 97.19 168 ILE A CA 1
ATOM 1335 C C . ILE A 1 168 ? 3.284 -3.365 -4.833 1.00 97.19 168 ILE A C 1
ATOM 1337 O O . ILE A 1 168 ? 3.454 -4.336 -4.095 1.00 97.19 168 ILE A O 1
ATOM 1341 N N . LYS A 1 169 ? 3.086 -3.499 -6.151 1.00 95.94 169 LYS A N 1
ATOM 1342 C CA . LYS A 1 169 ? 2.919 -4.796 -6.826 1.00 95.94 169 LYS A CA 1
ATOM 1343 C C . LYS A 1 169 ? 4.163 -5.680 -6.769 1.00 95.94 169 LYS A C 1
ATOM 1345 O O . LYS A 1 169 ? 4.064 -6.895 -6.937 1.00 95.94 169 LYS A O 1
ATOM 1350 N N . VAL A 1 170 ? 5.342 -5.090 -6.565 1.00 95.31 170 VAL A N 1
ATOM 1351 C CA . VAL A 1 170 ? 6.562 -5.878 -6.384 1.00 95.31 170 VAL A CA 1
ATOM 1352 C C . VAL A 1 170 ? 6.508 -6.704 -5.093 1.00 95.31 170 VAL A C 1
ATOM 1354 O O . VAL A 1 170 ? 6.918 -7.866 -5.122 1.00 95.31 170 VAL A O 1
ATOM 1357 N N . TYR A 1 171 ? 5.892 -6.169 -4.031 1.00 95.94 171 TYR A N 1
ATOM 1358 C CA . TYR A 1 171 ? 5.741 -6.834 -2.733 1.00 95.94 171 TYR A CA 1
ATOM 1359 C C . TYR A 1 171 ? 4.479 -7.680 -2.598 1.00 95.94 171 TYR A C 1
ATOM 1361 O O . TYR A 1 171 ? 4.516 -8.692 -1.912 1.00 95.94 171 TYR A O 1
ATOM 1369 N N . GLY A 1 172 ? 3.356 -7.278 -3.197 1.00 95.88 172 GLY A N 1
ATOM 1370 C CA . GLY A 1 172 ? 2.075 -7.952 -2.974 1.00 95.88 172 GLY A CA 1
ATOM 1371 C C . GLY A 1 172 ? 1.075 -7.764 -4.106 1.00 95.88 172 GLY A C 1
ATOM 1372 O O . GLY A 1 172 ? 1.350 -7.131 -5.120 1.00 95.88 172 GLY A O 1
ATOM 1373 N N . THR A 1 173 ? -0.115 -8.330 -3.942 1.00 96.00 173 THR A N 1
ATOM 1374 C CA . THR A 1 173 ? -1.181 -8.307 -4.950 1.00 96.00 173 THR A CA 1
ATOM 1375 C C . THR A 1 173 ? -2.290 -7.345 -4.526 1.00 96.00 173 THR A C 1
ATOM 1377 O O . THR A 1 173 ? -3.072 -7.691 -3.636 1.00 96.00 173 THR A O 1
ATOM 1380 N N . PRO A 1 174 ? -2.393 -6.149 -5.137 1.00 97.06 174 PRO A N 1
ATOM 1381 C CA . PRO A 1 174 ? -3.457 -5.207 -4.824 1.00 97.06 174 PRO A CA 1
ATOM 1382 C C . PRO A 1 174 ? -4.797 -5.621 -5.454 1.00 97.06 174 PRO A C 1
ATOM 1384 O O . PRO A 1 174 ? -4.860 -6.048 -6.609 1.00 97.06 174 PRO A O 1
ATOM 1387 N N . LYS A 1 175 ? -5.883 -5.436 -4.705 1.00 96.31 175 LYS A N 1
ATOM 1388 C CA . LYS A 1 175 ? -7.273 -5.708 -5.083 1.00 96.31 175 LYS A CA 1
ATOM 1389 C C . LYS A 1 175 ? -8.159 -4.521 -4.708 1.00 96.31 175 LYS A C 1
ATOM 1391 O O . LYS A 1 175 ? -8.067 -3.988 -3.603 1.00 96.31 175 LYS A O 1
ATOM 1396 N N . TYR A 1 176 ? -9.014 -4.113 -5.640 1.00 95.56 176 TYR A N 1
ATOM 1397 C CA . TYR A 1 176 ? -10.007 -3.066 -5.428 1.00 95.56 176 TYR A CA 1
ATOM 1398 C C . TYR A 1 176 ? -11.270 -3.729 -4.881 1.00 95.56 176 TYR A C 1
ATOM 1400 O O . TYR A 1 176 ? -11.990 -4.386 -5.627 1.00 95.56 176 TYR A O 1
ATOM 1408 N N . ILE A 1 177 ? -11.540 -3.574 -3.587 1.00 96.19 177 ILE A N 1
ATOM 1409 C CA . ILE A 1 177 ? -12.630 -4.307 -2.936 1.00 96.19 177 ILE A CA 1
ATOM 1410 C C . ILE A 1 177 ? -13.966 -3.605 -3.139 1.00 96.19 177 ILE A C 1
ATOM 1412 O O . ILE A 1 177 ? -14.923 -4.221 -3.596 1.00 96.19 177 ILE A O 1
ATOM 1416 N N . ASN A 1 178 ? -14.051 -2.319 -2.797 1.00 95.81 178 ASN A N 1
ATOM 1417 C CA . ASN A 1 178 ? -15.286 -1.560 -2.962 1.00 95.81 178 ASN A CA 1
ATOM 1418 C C . ASN A 1 178 ? -15.033 -0.049 -3.006 1.00 95.81 178 ASN A C 1
ATOM 1420 O O . ASN A 1 178 ? -14.010 0.429 -2.522 1.00 95.81 178 ASN A O 1
ATOM 1424 N N . THR A 1 179 ? -15.990 0.700 -3.553 1.00 96.25 179 THR A N 1
ATOM 1425 C CA . THR A 1 179 ? -16.037 2.165 -3.475 1.00 96.25 179 THR A CA 1
ATOM 1426 C C . THR A 1 179 ? -16.812 2.582 -2.230 1.00 96.25 179 THR A C 1
ATOM 1428 O O . THR A 1 179 ? -17.910 2.083 -1.998 1.00 96.25 179 THR A O 1
ATOM 1431 N N . VAL A 1 180 ? -16.286 3.540 -1.471 1.00 95.94 180 VAL A N 1
ATOM 1432 C CA . VAL A 1 180 ? -16.995 4.188 -0.361 1.00 95.94 180 VAL A CA 1
ATOM 1433 C C . VAL A 1 180 ? -17.306 5.619 -0.776 1.00 95.94 180 VAL A C 1
ATOM 1435 O O . VAL A 1 180 ? -16.412 6.384 -1.137 1.00 95.94 180 VAL A O 1
ATOM 1438 N N . LYS A 1 181 ? -18.592 5.970 -0.784 1.00 97.44 181 LYS A N 1
ATOM 1439 C CA . LYS A 1 181 ? -19.040 7.292 -1.221 1.00 97.44 181 LYS A CA 1
ATOM 1440 C C . LYS A 1 181 ? -18.635 8.355 -0.212 1.00 97.44 181 LYS A C 1
ATOM 1442 O O . LYS A 1 181 ? -18.728 8.134 0.990 1.00 97.44 181 LYS A O 1
ATOM 1447 N N . ARG A 1 182 ? -18.259 9.540 -0.699 1.00 95.62 182 ARG A N 1
ATOM 1448 C CA . ARG A 1 182 ? -17.900 10.683 0.166 1.00 95.62 182 ARG A CA 1
ATOM 1449 C C . ARG A 1 182 ? -18.968 11.055 1.205 1.00 95.62 182 ARG A C 1
ATOM 1451 O O . ARG A 1 182 ? -18.628 11.549 2.269 1.00 95.62 182 ARG A O 1
ATOM 1458 N N . GLY A 1 183 ? -20.244 10.771 0.926 1.00 95.38 183 GLY A N 1
ATOM 1459 C CA . GLY A 1 183 ? -21.348 10.989 1.871 1.00 95.38 183 GLY A CA 1
ATOM 1460 C C . GLY A 1 183 ? -21.308 10.096 3.118 1.00 95.38 183 GLY A C 1
ATOM 1461 O O . GLY A 1 183 ? -22.041 10.350 4.063 1.00 95.38 183 GLY A O 1
ATOM 1462 N N . SER A 1 184 ? -20.453 9.069 3.152 1.00 93.56 184 SER A N 1
ATOM 1463 C CA . SER A 1 184 ? -20.244 8.208 4.323 1.00 93.56 184 SER A CA 1
ATOM 1464 C C . SER A 1 184 ? -19.294 8.807 5.370 1.00 93.56 184 SER A C 1
ATOM 1466 O O . SER A 1 184 ? -18.987 8.140 6.357 1.00 93.56 184 SER A O 1
ATOM 1468 N N . PHE A 1 185 ? -18.802 10.032 5.162 1.00 92.12 185 PHE A N 1
ATOM 1469 C CA . PHE A 1 185 ? -17.831 10.694 6.030 1.00 92.12 185 PHE A CA 1
ATOM 1470 C C . PHE A 1 185 ? -18.369 12.022 6.559 1.00 92.12 185 PHE A C 1
ATOM 1472 O O . PHE A 1 185 ? -19.150 12.701 5.895 1.00 92.12 185 PHE A O 1
ATOM 1479 N N . ALA A 1 186 ? -17.887 12.408 7.739 1.00 90.31 186 ALA A N 1
ATOM 1480 C CA . ALA A 1 186 ? -18.157 13.697 8.356 1.00 90.31 186 ALA A CA 1
ATOM 1481 C C . ALA A 1 186 ? -16.831 14.297 8.877 1.00 90.31 186 ALA A C 1
ATOM 1483 O O . ALA A 1 186 ? -16.254 13.722 9.803 1.00 90.31 186 ALA A O 1
ATOM 1484 N N . PRO A 1 187 ? -16.335 15.409 8.298 1.00 91.38 187 PRO A N 1
ATOM 1485 C CA . PRO A 1 187 ? -16.841 16.062 7.086 1.00 91.38 187 PRO A CA 1
ATOM 1486 C C . PRO A 1 187 ? -16.650 15.193 5.829 1.00 91.38 187 PRO A C 1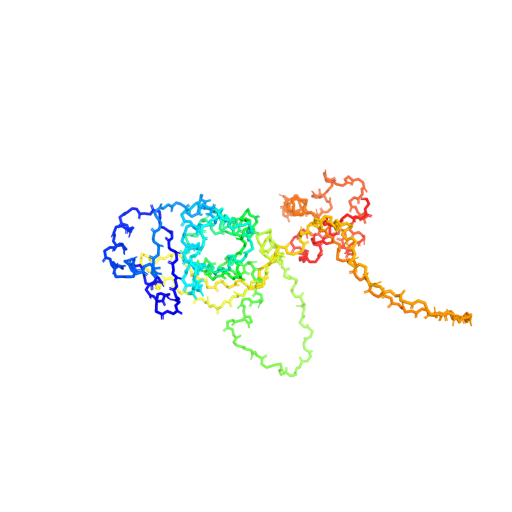
ATOM 1488 O O . PRO A 1 187 ? -15.769 14.333 5.771 1.00 91.38 187 PRO A O 1
ATOM 1491 N N . ALA A 1 188 ? -17.483 15.420 4.812 1.00 93.44 188 ALA A N 1
ATOM 1492 C CA . ALA A 1 188 ? -17.379 14.706 3.543 1.00 93.44 188 ALA A CA 1
ATOM 1493 C C . ALA A 1 188 ? -16.136 15.172 2.752 1.00 93.44 188 ALA A C 1
ATOM 1495 O O . ALA A 1 188 ? -15.959 16.377 2.564 1.00 93.44 188 ALA A O 1
ATOM 1496 N N . PRO A 1 189 ? -15.281 14.261 2.249 1.00 93.69 189 PRO A N 1
ATOM 1497 C CA . PRO A 1 189 ? -14.175 14.627 1.372 1.00 93.69 189 PRO A CA 1
ATOM 1498 C C . PRO A 1 189 ? -14.665 15.042 -0.025 1.00 93.69 189 PRO A C 1
ATOM 1500 O O . PRO A 1 189 ? -15.768 14.706 -0.457 1.00 93.69 189 PRO A O 1
ATOM 1503 N N . ASN A 1 190 ? -13.789 15.693 -0.795 1.00 95.38 190 ASN A N 1
ATOM 1504 C CA . ASN A 1 190 ? -14.102 16.139 -2.162 1.00 95.38 190 ASN A CA 1
ATOM 1505 C C . ASN A 1 190 ? -14.271 14.980 -3.165 1.00 95.38 190 ASN A C 1
ATOM 1507 O O . ASN A 1 190 ? -14.942 15.119 -4.191 1.00 95.38 190 ASN A O 1
ATOM 1511 N N . VAL A 1 191 ? -13.688 13.820 -2.867 1.00 95.38 191 VAL A N 1
ATOM 1512 C CA . VAL A 1 191 ? -13.630 12.652 -3.755 1.00 95.38 191 VAL A CA 1
ATOM 1513 C C . VAL A 1 191 ? -14.154 11.400 -3.059 1.00 95.38 191 VAL A C 1
ATOM 1515 O O . VAL A 1 191 ? -14.129 11.307 -1.833 1.00 95.38 191 VAL A O 1
ATOM 1518 N N . ASP A 1 192 ? -14.608 10.427 -3.849 1.00 97.12 192 ASP A N 1
ATOM 1519 C CA . ASP A 1 192 ? -14.939 9.091 -3.346 1.00 97.12 192 ASP A CA 1
ATOM 1520 C C . ASP A 1 192 ? -13.672 8.358 -2.866 1.00 97.12 192 ASP A C 1
ATOM 1522 O O . ASP A 1 192 ? -12.572 8.540 -3.403 1.00 97.12 192 ASP A O 1
ATOM 1526 N N . SER A 1 193 ? -13.844 7.469 -1.893 1.00 97.00 193 SER A N 1
ATOM 1527 C CA . SER A 1 193 ? -12.795 6.568 -1.414 1.00 97.00 193 SER A CA 1
ATOM 1528 C C . SER A 1 193 ? -12.961 5.171 -2.010 1.00 97.00 193 SER A C 1
ATOM 1530 O O . SER A 1 193 ? -14.000 4.813 -2.568 1.00 97.00 193 SER A O 1
ATOM 1532 N N . ALA A 1 194 ? -11.942 4.342 -1.845 1.00 96.81 194 ALA A N 1
ATOM 1533 C CA . ALA A 1 194 ? -11.966 2.929 -2.161 1.00 96.81 194 ALA A CA 1
ATOM 1534 C C . ALA A 1 194 ? -11.277 2.126 -1.060 1.00 96.81 194 ALA A C 1
ATOM 1536 O O . ALA A 1 194 ? -10.283 2.566 -0.481 1.00 96.81 194 ALA A O 1
ATOM 1537 N N . ILE A 1 195 ? -11.798 0.929 -0.809 1.00 97.62 195 ILE A N 1
ATOM 1538 C CA . ILE A 1 195 ? -11.140 -0.078 0.016 1.00 97.62 195 ILE A CA 1
ATOM 1539 C C . ILE A 1 195 ? -10.140 -0.809 -0.878 1.00 97.62 195 ILE A C 1
ATOM 1541 O O . ILE A 1 195 ? -10.529 -1.552 -1.785 1.00 97.62 195 ILE A O 1
ATOM 1545 N N . LEU A 1 196 ? -8.854 -0.592 -0.620 1.00 97.94 196 LEU A N 1
ATOM 1546 C CA . LEU A 1 196 ? -7.755 -1.311 -1.245 1.00 97.94 196 LEU A CA 1
ATOM 1547 C C . LEU A 1 196 ? -7.283 -2.423 -0.307 1.00 97.94 196 LEU A C 1
ATOM 1549 O O . LEU A 1 196 ? -6.875 -2.164 0.824 1.00 97.94 196 LEU A O 1
ATOM 1553 N N . LEU A 1 197 ? -7.292 -3.655 -0.804 1.00 98.44 197 LEU A N 1
ATOM 1554 C CA . LEU A 1 197 ? -6.661 -4.800 -0.158 1.00 98.44 197 LEU A CA 1
ATOM 1555 C C . LEU A 1 197 ? -5.325 -5.089 -0.846 1.00 98.44 197 LEU A C 1
ATOM 1557 O O . LEU A 1 197 ? -5.263 -5.101 -2.070 1.00 98.44 197 LEU A O 1
ATOM 1561 N N . ILE A 1 198 ? -4.274 -5.373 -0.084 1.00 98.12 198 ILE A N 1
ATOM 1562 C CA . ILE A 1 198 ? -3.018 -5.931 -0.597 1.00 98.12 198 ILE A CA 1
ATOM 1563 C C . ILE A 1 198 ? -2.797 -7.278 0.085 1.00 98.12 198 ILE A C 1
ATOM 1565 O O . ILE A 1 198 ? -2.688 -7.344 1.310 1.00 98.12 198 ILE A O 1
ATOM 1569 N N . GLU A 1 199 ? -2.751 -8.344 -0.713 1.00 96.25 199 GLU A N 1
ATOM 1570 C CA . GLU A 1 199 ? -2.514 -9.717 -0.250 1.00 96.25 199 GLU A CA 1
ATOM 1571 C C . GLU A 1 199 ? -1.136 -10.230 -0.649 1.00 96.25 199 GLU A C 1
ATOM 1573 O O . GLU A 1 199 ? -0.494 -9.671 -1.538 1.00 96.25 199 GLU A O 1
ATOM 1578 N N . ASN A 1 200 ? -0.718 -11.339 -0.031 1.00 94.31 200 ASN A N 1
ATOM 1579 C CA . ASN A 1 200 ? 0.531 -12.036 -0.342 1.00 94.31 200 ASN A CA 1
ATOM 1580 C C . ASN A 1 200 ? 1.743 -11.098 -0.272 1.00 94.31 200 ASN A C 1
ATOM 1582 O O . ASN A 1 200 ? 2.590 -11.111 -1.163 1.00 94.31 200 ASN A O 1
ATOM 1586 N N . ILE A 1 201 ? 1.771 -10.235 0.748 1.00 95.62 201 ILE A N 1
ATOM 1587 C CA . ILE A 1 201 ? 2.872 -9.300 0.957 1.00 95.62 201 ILE A CA 1
ATOM 1588 C C . ILE A 1 201 ? 4.107 -10.106 1.348 1.00 95.62 201 ILE A C 1
ATOM 1590 O O . ILE A 1 201 ? 4.083 -10.854 2.324 1.00 95.62 201 ILE A O 1
ATOM 1594 N N . SER A 1 202 ? 5.173 -9.969 0.565 1.00 91.69 202 SER A N 1
ATOM 1595 C CA . SER A 1 202 ? 6.432 -10.662 0.800 1.00 91.69 202 SER A CA 1
ATOM 1596 C C . SER A 1 202 ? 7.616 -9.892 0.220 1.00 91.69 202 SER A C 1
ATOM 1598 O O . SER A 1 202 ? 7.579 -9.378 -0.901 1.00 91.69 202 SER A O 1
ATOM 1600 N N . ARG A 1 203 ? 8.710 -9.868 0.984 1.00 89.38 203 ARG A N 1
ATOM 1601 C CA . ARG A 1 203 ? 10.036 -9.386 0.572 1.00 89.38 203 ARG A CA 1
ATOM 1602 C C . ARG A 1 203 ? 10.902 -10.502 -0.022 1.00 89.38 203 ARG A C 1
ATOM 1604 O O . ARG A 1 203 ? 12.069 -10.275 -0.307 1.00 89.38 203 ARG A O 1
ATOM 1611 N N . GLU A 1 204 ? 10.383 -11.720 -0.187 1.00 83.69 204 GLU A N 1
ATOM 1612 C CA . GLU A 1 204 ? 11.188 -12.886 -0.594 1.00 83.69 204 GLU A CA 1
ATOM 1613 C C . GLU A 1 204 ? 11.932 -12.688 -1.912 1.00 83.69 204 GLU A C 1
ATOM 1615 O O . GLU A 1 204 ? 13.093 -13.070 -1.997 1.00 83.69 204 GLU A O 1
ATOM 1620 N N . LYS A 1 205 ? 11.341 -11.960 -2.868 1.00 79.88 205 LYS A N 1
ATOM 1621 C CA . LYS A 1 205 ? 11.994 -11.590 -4.139 1.00 79.88 205 LYS A CA 1
ATOM 1622 C C . LYS A 1 205 ? 13.292 -10.781 -3.968 1.00 79.88 205 LYS A C 1
ATOM 1624 O O . LYS A 1 205 ? 14.058 -10.653 -4.917 1.00 79.88 205 LYS A O 1
ATOM 1629 N N . PHE A 1 206 ? 13.516 -10.218 -2.781 1.00 83.25 206 PHE A N 1
ATOM 1630 C CA . PHE A 1 206 ? 14.678 -9.404 -2.432 1.00 83.25 206 PHE A CA 1
ATOM 1631 C C . PHE A 1 206 ? 15.554 -10.018 -1.331 1.00 83.25 206 PHE A C 1
ATOM 1633 O O . PHE A 1 206 ? 16.564 -9.424 -0.950 1.00 83.25 206 PHE A O 1
ATOM 1640 N N . LYS A 1 207 ? 15.187 -11.178 -0.764 1.00 70.12 207 LYS A N 1
ATOM 1641 C CA . LYS A 1 207 ? 15.981 -11.795 0.306 1.00 70.12 207 LYS A CA 1
ATOM 1642 C C . LYS A 1 207 ? 17.298 -12.306 -0.277 1.00 70.12 207 LYS A C 1
ATOM 1644 O O . LYS A 1 207 ? 17.348 -13.340 -0.933 1.00 70.12 207 LYS A O 1
ATOM 1649 N N . VAL A 1 208 ? 18.380 -11.583 0.007 1.00 54.16 208 VAL A N 1
ATOM 1650 C CA . VAL A 1 208 ? 19.748 -12.066 -0.194 1.00 54.16 208 VAL A CA 1
ATOM 1651 C C . VAL A 1 208 ? 19.936 -13.333 0.628 1.00 54.16 208 VAL A C 1
ATOM 1653 O O . VAL A 1 208 ? 19.614 -13.354 1.818 1.00 54.16 208 VAL A O 1
ATOM 1656 N N . GLY A 1 209 ? 20.468 -14.383 -0.000 1.00 43.97 209 GLY A N 1
ATOM 1657 C CA . GLY A 1 209 ? 20.958 -15.554 0.703 1.00 43.97 209 GLY A CA 1
ATOM 1658 C C . GLY A 1 209 ? 21.988 -15.102 1.728 1.00 43.97 209 GLY A C 1
ATOM 1659 O O . GLY A 1 209 ? 23.148 -14.881 1.388 1.00 43.97 209 GLY A O 1
ATOM 1660 N N . ARG A 1 210 ? 21.576 -14.963 2.995 1.00 37.19 210 ARG A N 1
ATOM 1661 C CA . ARG A 1 210 ? 22.525 -15.079 4.101 1.00 37.19 210 ARG A CA 1
ATOM 1662 C C . ARG A 1 210 ? 23.202 -16.416 3.864 1.00 37.19 210 ARG A C 1
ATOM 1664 O O . ARG A 1 210 ? 22.501 -17.423 3.753 1.00 37.19 210 ARG A O 1
ATOM 1671 N N . GLY A 1 211 ? 24.514 -16.376 3.640 1.00 36.44 211 GLY A N 1
ATOM 1672 C CA . GLY A 1 211 ? 25.288 -17.523 3.195 1.00 36.44 211 GLY A CA 1
ATOM 1673 C C . GLY A 1 211 ? 24.836 -18.780 3.921 1.00 36.44 211 GLY A C 1
ATOM 1674 O O . GLY A 1 211 ? 24.684 -18.777 5.144 1.00 36.44 211 GLY A O 1
ATOM 1675 N N . ARG A 1 212 ? 24.590 -19.851 3.162 1.00 32.53 212 ARG A N 1
ATOM 1676 C CA . ARG A 1 212 ? 24.624 -21.189 3.737 1.00 32.53 212 ARG A CA 1
ATOM 1677 C C . ARG A 1 212 ? 26.001 -21.310 4.381 1.00 32.53 212 ARG A C 1
ATOM 1679 O O . ARG A 1 212 ? 26.972 -21.589 3.684 1.00 32.53 212 ARG A O 1
ATOM 1686 N N . ASN A 1 213 ? 26.092 -21.068 5.688 1.00 33.03 213 ASN A N 1
ATOM 1687 C CA . ASN A 1 213 ? 27.164 -21.646 6.471 1.00 33.03 213 ASN A CA 1
ATOM 1688 C C . ASN A 1 213 ? 27.129 -23.127 6.120 1.00 33.03 213 ASN A C 1
ATOM 1690 O O . ASN A 1 213 ? 26.078 -23.769 6.200 1.00 33.03 213 ASN A O 1
ATOM 1694 N N . SER A 1 214 ? 28.264 -23.626 5.654 1.00 38.97 214 SER A N 1
ATOM 1695 C CA . SER A 1 214 ? 28.586 -25.029 5.467 1.00 38.97 214 SER A CA 1
ATOM 1696 C C . SER A 1 214 ? 28.531 -25.745 6.822 1.00 38.97 214 SER A C 1
ATOM 1698 O O . SER A 1 214 ? 29.525 -26.225 7.353 1.00 38.97 214 SER A O 1
ATOM 1700 N N . GLY A 1 215 ? 27.337 -25.809 7.409 1.00 31.25 215 GLY A N 1
ATOM 1701 C CA . GLY A 1 215 ? 26.999 -26.701 8.495 1.00 31.25 215 GLY A CA 1
ATOM 1702 C C . GLY A 1 215 ? 26.946 -28.097 7.909 1.00 31.25 215 GLY A C 1
ATOM 1703 O O . GLY A 1 215 ? 25.946 -28.497 7.318 1.00 31.25 215 GLY A O 1
ATOM 1704 N N . ARG A 1 216 ? 28.077 -28.794 8.017 1.00 29.38 216 ARG A N 1
ATOM 1705 C CA . ARG A 1 216 ? 28.202 -30.245 7.881 1.00 29.38 216 ARG A CA 1
ATOM 1706 C C . ARG A 1 216 ? 26.912 -30.921 8.383 1.00 29.38 216 ARG A C 1
ATOM 1708 O O . ARG A 1 216 ? 26.542 -30.672 9.533 1.00 29.38 216 ARG A O 1
ATOM 1715 N N . PRO A 1 217 ? 26.234 -31.767 7.590 1.00 31.64 217 PRO A N 1
ATOM 1716 C CA . PRO A 1 217 ? 25.177 -32.594 8.150 1.00 31.64 217 PRO A CA 1
ATOM 1717 C C . PRO A 1 217 ? 25.793 -33.506 9.230 1.00 31.64 217 PRO A C 1
ATOM 1719 O O . PRO A 1 217 ? 26.931 -33.960 9.054 1.00 31.64 217 PRO A O 1
ATOM 1722 N N . PRO A 1 218 ? 25.095 -33.766 10.352 1.00 34.06 218 PRO A N 1
ATOM 1723 C CA . PRO A 1 218 ? 25.545 -34.733 11.345 1.00 34.06 218 PRO A CA 1
ATOM 1724 C C . PRO A 1 218 ? 25.800 -36.071 10.652 1.00 34.06 218 PRO A C 1
ATOM 1726 O O . PRO A 1 218 ? 24.954 -36.551 9.897 1.00 34.06 218 PRO A O 1
ATOM 1729 N N . GLY A 1 219 ? 26.991 -36.631 10.865 1.00 33.28 219 GLY A N 1
ATOM 1730 C CA . GLY A 1 219 ? 27.436 -37.852 10.208 1.00 33.28 219 GLY A CA 1
ATOM 1731 C C . GLY A 1 219 ? 26.436 -38.988 10.395 1.00 33.28 219 GLY A C 1
ATOM 1732 O O . GLY A 1 219 ? 26.305 -39.535 11.490 1.00 33.28 219 GLY A O 1
ATOM 1733 N N . LEU A 1 220 ? 25.780 -39.377 9.301 1.00 30.94 220 LEU A N 1
ATOM 1734 C CA . LEU A 1 220 ? 25.253 -40.723 9.158 1.00 30.94 220 LEU A CA 1
ATOM 1735 C C . LEU A 1 220 ? 26.448 -41.679 9.212 1.00 30.94 220 LEU A C 1
ATOM 1737 O O . LEU A 1 220 ? 27.301 -41.678 8.324 1.00 30.94 220 LEU A O 1
ATOM 1741 N N . LYS A 1 221 ? 26.518 -42.488 10.271 1.00 33.12 221 LYS A N 1
ATOM 1742 C CA . LYS A 1 221 ? 27.371 -43.676 10.297 1.00 33.12 221 LYS A CA 1
ATOM 1743 C C . LYS A 1 221 ? 26.882 -44.611 9.191 1.00 33.12 221 LYS A C 1
ATOM 1745 O O . LYS A 1 221 ? 25.801 -45.175 9.314 1.00 33.12 221 LYS A O 1
ATOM 1750 N N . MET A 1 222 ? 27.673 -44.780 8.136 1.00 32.69 222 MET A N 1
ATOM 1751 C CA . MET A 1 222 ? 27.518 -45.905 7.219 1.00 32.69 222 MET A CA 1
ATOM 1752 C C . MET A 1 222 ? 28.596 -46.935 7.528 1.00 32.69 222 MET A C 1
ATOM 1754 O O . MET A 1 222 ? 29.785 -46.716 7.314 1.00 32.69 222 MET A O 1
ATOM 1758 N N . SER A 1 223 ? 28.144 -48.060 8.070 1.00 32.66 223 SER A N 1
ATOM 1759 C CA . SER A 1 223 ? 28.824 -49.343 7.994 1.00 32.66 223 SER A CA 1
ATOM 1760 C C . SER A 1 223 ? 29.009 -49.726 6.525 1.00 32.66 223 SER A C 1
ATOM 1762 O O . SER A 1 223 ? 28.037 -49.771 5.772 1.00 32.66 223 SER A O 1
ATOM 1764 N N . ASN A 1 224 ? 30.245 -50.010 6.130 1.00 34.25 224 ASN A N 1
ATOM 1765 C CA . ASN A 1 224 ? 30.555 -50.690 4.874 1.00 34.25 224 ASN A CA 1
ATOM 1766 C C . ASN A 1 224 ? 30.137 -52.172 4.999 1.00 34.25 224 ASN A C 1
ATOM 1768 O O . ASN A 1 224 ? 30.275 -52.732 6.091 1.00 34.25 224 ASN A O 1
ATOM 1772 N N . PRO A 1 225 ? 29.669 -52.824 3.920 1.00 40.38 225 PRO A N 1
ATOM 1773 C CA . PRO A 1 225 ? 30.651 -53.586 3.151 1.00 40.38 225 PRO A CA 1
ATOM 1774 C C . PRO A 1 225 ? 30.429 -53.591 1.626 1.00 40.38 225 PRO A C 1
ATOM 1776 O O . PRO A 1 225 ? 29.313 -53.693 1.135 1.00 40.38 225 PRO A O 1
ATOM 1779 N N . GLY A 1 226 ? 31.558 -53.541 0.913 1.00 30.84 226 GLY A N 1
ATOM 1780 C CA . GLY A 1 226 ? 31.902 -54.331 -0.277 1.00 30.84 226 GLY A CA 1
ATOM 1781 C C . GLY A 1 226 ? 30.870 -54.536 -1.391 1.00 30.84 226 GLY A C 1
ATOM 1782 O O . GLY A 1 226 ? 29.951 -55.334 -1.263 1.00 30.84 226 GLY A O 1
ATOM 1783 N N . GLY A 1 227 ? 31.156 -53.963 -2.562 1.00 31.52 227 GLY A N 1
ATOM 1784 C CA . GLY A 1 227 ? 30.563 -54.401 -3.826 1.00 31.52 227 GLY A CA 1
ATOM 1785 C C . GLY A 1 227 ? 30.963 -53.498 -4.986 1.00 31.52 227 GLY A C 1
ATOM 1786 O O . GLY A 1 227 ? 30.477 -52.379 -5.094 1.00 31.52 227 GLY A O 1
ATOM 1787 N N . GLN A 1 228 ? 31.877 -53.975 -5.831 1.00 36.34 228 GLN A N 1
ATOM 1788 C CA . GLN A 1 228 ? 32.245 -53.336 -7.093 1.00 36.34 228 GLN A CA 1
ATOM 1789 C C . GLN A 1 228 ? 31.055 -53.382 -8.062 1.00 36.34 228 GLN A C 1
ATOM 1791 O O . GLN A 1 228 ? 30.451 -54.435 -8.249 1.00 36.34 228 GLN A O 1
ATOM 1796 N N . GLY A 1 229 ? 30.735 -52.250 -8.685 1.00 31.88 229 GLY A N 1
ATOM 1797 C CA . GLY A 1 229 ? 29.718 -52.162 -9.728 1.00 31.88 229 GLY A CA 1
ATOM 1798 C C . GLY A 1 229 ? 29.621 -50.747 -10.285 1.00 31.88 229 GLY A C 1
ATOM 1799 O O . GLY A 1 229 ? 29.092 -49.850 -9.632 1.00 31.88 229 GLY A O 1
ATOM 1800 N N . GLU A 1 230 ? 30.155 -50.545 -11.488 1.00 36.62 230 GLU A N 1
ATOM 1801 C CA . GLU A 1 230 ? 29.957 -49.334 -12.282 1.00 36.62 230 GLU A CA 1
ATOM 1802 C C . GLU A 1 230 ? 28.462 -49.123 -12.558 1.00 36.62 230 GLU A C 1
ATOM 1804 O O . GLU A 1 230 ? 27.827 -49.912 -13.252 1.00 36.62 230 GLU A O 1
ATOM 1809 N N . PHE A 1 231 ? 27.902 -48.020 -12.062 1.00 31.80 231 PHE A N 1
ATOM 1810 C CA . PHE A 1 231 ? 26.609 -47.506 -12.505 1.00 31.80 231 PHE A CA 1
ATOM 1811 C C . PHE A 1 231 ? 26.789 -46.060 -12.963 1.00 31.80 231 PHE A C 1
ATOM 1813 O O . PHE A 1 231 ? 27.016 -45.156 -12.159 1.00 31.80 231 PHE A O 1
ATOM 1820 N N . ARG A 1 232 ? 26.681 -45.833 -14.276 1.00 37.00 232 ARG A N 1
ATOM 1821 C CA . ARG A 1 232 ? 26.453 -44.502 -14.853 1.00 37.00 232 ARG A CA 1
ATOM 1822 C C . ARG A 1 232 ? 24.960 -44.170 -14.734 1.00 37.00 232 ARG A C 1
ATOM 1824 O O . ARG A 1 232 ? 24.171 -44.890 -15.344 1.00 37.00 232 ARG A O 1
ATOM 1831 N N . PRO A 1 233 ? 24.537 -43.074 -14.081 1.00 37.22 233 PRO A N 1
ATOM 1832 C CA . PRO A 1 233 ? 23.204 -42.539 -14.299 1.00 37.22 233 PRO A CA 1
ATOM 1833 C C . PRO A 1 233 ? 23.249 -41.493 -15.418 1.00 37.22 233 PRO A C 1
ATOM 1835 O O . PRO A 1 233 ? 23.947 -40.481 -15.329 1.00 37.22 233 PRO A O 1
ATOM 1838 N N . GLN A 1 234 ? 22.493 -41.756 -16.484 1.00 36.06 234 GLN A N 1
ATOM 1839 C CA . GLN A 1 234 ? 22.138 -40.769 -17.499 1.00 36.06 234 GLN A CA 1
ATOM 1840 C C . GLN A 1 234 ? 21.224 -39.687 -16.900 1.00 36.06 234 GLN A C 1
ATOM 1842 O O . GLN A 1 234 ? 20.328 -39.974 -16.112 1.00 36.06 234 GLN A O 1
ATOM 1847 N N . GLY A 1 235 ? 21.504 -38.450 -17.319 1.00 36.91 235 GLY A N 1
ATOM 1848 C CA . GLY A 1 235 ? 20.766 -37.196 -17.152 1.00 36.91 235 GLY A CA 1
ATOM 1849 C C . GLY A 1 235 ? 19.386 -37.230 -16.495 1.00 36.91 235 GLY A C 1
ATOM 1850 O O . GLY A 1 235 ? 18.381 -37.462 -17.157 1.00 36.91 235 GLY A O 1
ATOM 1851 N N . ALA A 1 236 ? 19.337 -36.793 -15.237 1.00 32.62 236 ALA A N 1
ATOM 1852 C CA . ALA A 1 236 ? 18.184 -36.077 -14.710 1.00 32.62 236 ALA A CA 1
ATOM 1853 C C . ALA A 1 236 ? 18.417 -34.574 -14.942 1.00 32.62 236 ALA A C 1
ATOM 1855 O O . ALA A 1 236 ? 19.298 -33.968 -14.325 1.00 32.62 236 ALA A O 1
ATOM 1856 N N . LEU A 1 237 ? 17.651 -33.990 -15.866 1.00 3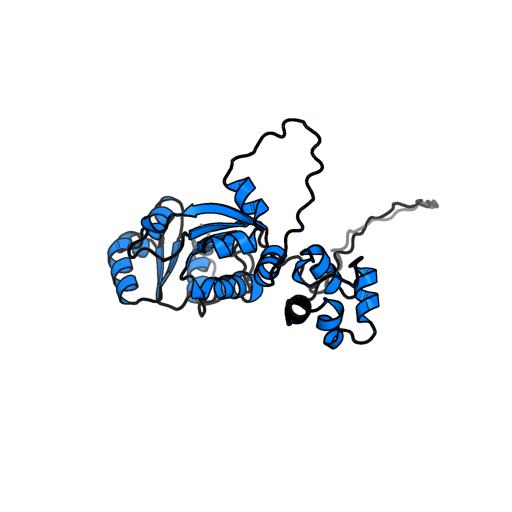7.44 237 LEU A N 1
ATOM 1857 C CA . LEU A 1 237 ? 17.513 -32.545 -16.035 1.00 37.44 237 LEU A CA 1
ATOM 1858 C C . LEU A 1 237 ? 16.976 -31.961 -14.723 1.00 37.44 237 LEU A C 1
ATOM 1860 O O . LEU A 1 237 ? 15.787 -32.025 -14.432 1.00 37.44 237 LEU A O 1
ATOM 1864 N N . ASN A 1 238 ? 17.876 -31.430 -13.903 1.00 34.94 238 ASN A N 1
ATOM 1865 C CA . ASN A 1 238 ? 17.497 -30.588 -12.784 1.00 34.94 238 ASN A CA 1
ATOM 1866 C C . ASN A 1 238 ? 17.147 -29.207 -13.341 1.00 34.94 238 ASN A C 1
ATOM 1868 O O . ASN A 1 238 ? 18.043 -28.392 -13.570 1.00 34.94 238 ASN A O 1
ATOM 1872 N N . ASP A 1 239 ? 15.851 -28.940 -13.496 1.00 38.69 239 ASP A N 1
ATOM 1873 C CA . ASP A 1 239 ? 15.288 -27.589 -13.537 1.00 38.69 239 ASP A CA 1
ATOM 1874 C C . ASP A 1 239 ? 15.572 -26.888 -12.198 1.00 38.69 239 ASP A C 1
ATOM 1876 O O . ASP A 1 239 ? 14.727 -26.764 -11.312 1.00 38.69 239 ASP A O 1
ATOM 1880 N N . LYS A 1 240 ? 16.812 -26.435 -12.015 1.00 37.91 240 LYS A N 1
ATOM 1881 C CA . LYS A 1 240 ? 17.138 -25.425 -11.014 1.00 37.91 240 LYS A CA 1
ATOM 1882 C C . LYS A 1 240 ? 16.866 -24.075 -11.653 1.00 37.91 240 LYS A C 1
ATOM 1884 O O . LYS A 1 240 ? 17.771 -23.456 -12.204 1.00 37.91 240 LYS A O 1
ATOM 1889 N N . VAL A 1 241 ? 15.623 -23.607 -11.552 1.00 36.38 241 VAL A N 1
ATOM 1890 C CA . VAL A 1 241 ? 15.357 -22.169 -11.623 1.00 36.38 241 VAL A CA 1
ATOM 1891 C C . VAL A 1 241 ? 16.099 -21.563 -10.436 1.00 36.38 241 VAL A C 1
ATOM 1893 O O . VAL A 1 241 ? 15.633 -21.618 -9.301 1.00 36.38 241 VAL A O 1
ATOM 1896 N N . SER A 1 242 ? 17.317 -21.077 -10.665 1.00 46.56 242 SER A N 1
ATOM 1897 C CA . SER A 1 242 ? 17.970 -20.198 -9.708 1.00 46.56 242 SER A CA 1
ATOM 1898 C C . SER A 1 242 ? 17.085 -18.965 -9.610 1.00 46.56 242 SER A C 1
ATOM 1900 O O . SER A 1 242 ? 16.997 -18.203 -10.571 1.00 46.56 242 SER A O 1
ATOM 1902 N N . GLU A 1 243 ? 16.374 -18.800 -8.498 1.00 54.03 243 GLU A N 1
ATOM 1903 C CA . GLU A 1 243 ? 15.716 -17.534 -8.197 1.00 54.03 243 GLU A CA 1
ATOM 1904 C C . GLU A 1 243 ? 16.811 -16.463 -8.163 1.00 54.03 243 GLU A C 1
ATOM 1906 O O . GLU A 1 243 ? 17.622 -16.408 -7.237 1.00 54.03 243 GLU A O 1
ATOM 1911 N N . GLU A 1 244 ? 16.915 -15.681 -9.238 1.00 61.16 244 GLU A N 1
ATOM 1912 C CA . GLU A 1 244 ? 17.874 -14.591 -9.323 1.00 61.16 244 GLU A CA 1
ATOM 1913 C C . GLU A 1 244 ? 17.488 -13.551 -8.269 1.00 61.16 244 GLU A C 1
ATOM 1915 O O . GLU A 1 244 ? 16.435 -12.914 -8.331 1.00 61.16 244 GLU A O 1
ATOM 1920 N N . ILE A 1 245 ? 18.331 -13.428 -7.248 1.00 68.06 245 ILE A N 1
ATOM 1921 C CA . ILE A 1 245 ? 18.112 -12.524 -6.125 1.00 68.06 245 ILE A CA 1
ATOM 1922 C C . ILE A 1 245 ? 18.300 -11.086 -6.609 1.00 68.06 245 ILE A C 1
ATOM 1924 O O . ILE A 1 245 ? 19.360 -10.717 -7.120 1.00 68.06 245 ILE A O 1
ATOM 1928 N N . ILE A 1 246 ? 17.291 -10.247 -6.381 1.00 82.62 246 ILE A N 1
ATOM 1929 C CA . ILE A 1 246 ? 17.314 -8.835 -6.764 1.00 82.62 246 ILE A CA 1
ATOM 1930 C C . ILE A 1 246 ? 17.748 -8.000 -5.562 1.00 82.62 246 ILE A C 1
ATOM 1932 O O . ILE A 1 246 ? 17.181 -8.112 -4.476 1.00 82.62 246 ILE A O 1
ATOM 1936 N N . ASN A 1 247 ? 18.717 -7.105 -5.752 1.00 88.81 247 ASN A N 1
ATOM 1937 C CA . ASN A 1 247 ? 19.023 -6.097 -4.741 1.00 88.81 247 ASN A CA 1
ATOM 1938 C C . ASN A 1 247 ? 17.888 -5.056 -4.693 1.00 88.81 247 ASN A C 1
ATOM 1940 O O . ASN A 1 247 ? 17.615 -4.375 -5.683 1.00 88.81 247 ASN A O 1
ATOM 1944 N N . GLU A 1 248 ? 17.226 -4.944 -3.541 1.00 91.88 248 GLU A N 1
ATOM 1945 C CA . GLU A 1 248 ? 16.054 -4.082 -3.355 1.00 91.88 248 GLU A CA 1
ATOM 1946 C C . GLU A 1 248 ? 16.357 -2.598 -3.599 1.00 91.88 248 GLU A C 1
ATOM 1948 O O . GLU A 1 248 ? 15.623 -1.911 -4.309 1.00 91.88 248 GLU A O 1
ATOM 1953 N N . GLU A 1 249 ? 17.469 -2.102 -3.058 1.00 90.81 249 GLU A N 1
ATOM 1954 C CA . GLU A 1 249 ? 17.881 -0.708 -3.216 1.00 90.81 249 GLU A CA 1
ATOM 1955 C C . GLU A 1 249 ? 18.115 -0.371 -4.693 1.00 90.81 249 GLU A C 1
ATOM 1957 O O . GLU A 1 249 ? 17.567 0.606 -5.213 1.00 90.81 249 GLU A O 1
ATOM 1962 N N . LYS A 1 250 ? 18.835 -1.247 -5.402 1.00 91.06 250 LYS A N 1
ATOM 1963 C CA . LYS A 1 250 ? 19.088 -1.132 -6.839 1.00 91.06 250 LYS A CA 1
ATOM 1964 C C . LYS A 1 250 ? 17.794 -1.192 -7.652 1.00 91.06 250 LYS A C 1
ATOM 1966 O O . LYS A 1 250 ? 17.637 -0.415 -8.595 1.00 91.06 250 LYS A O 1
ATOM 1971 N N . PHE A 1 251 ? 16.841 -2.054 -7.282 1.00 94.88 251 PHE A N 1
ATOM 1972 C CA . PHE A 1 251 ? 15.523 -2.103 -7.921 1.00 94.88 251 PHE A CA 1
ATOM 1973 C C . PHE A 1 251 ? 14.824 -0.741 -7.845 1.00 94.88 251 PHE A C 1
ATOM 1975 O O . PHE A 1 251 ? 14.405 -0.203 -8.872 1.00 94.88 251 PHE A O 1
ATOM 1982 N N . PHE A 1 252 ? 14.746 -0.138 -6.655 1.00 95.62 252 PHE A N 1
ATOM 1983 C CA . PHE A 1 252 ? 14.093 1.163 -6.498 1.00 95.62 252 PHE A CA 1
ATOM 1984 C C . PHE A 1 252 ? 14.886 2.315 -7.115 1.00 95.62 252 PHE A C 1
ATOM 1986 O O . PHE A 1 252 ? 14.271 3.274 -7.585 1.00 95.62 252 PHE A O 1
ATOM 1993 N N . GLN A 1 253 ? 16.216 2.233 -7.166 1.00 95.31 253 GLN A N 1
ATOM 1994 C CA . GLN A 1 253 ? 17.052 3.189 -7.892 1.00 95.31 253 GLN A CA 1
ATOM 1995 C C . GLN A 1 253 ? 16.717 3.185 -9.392 1.00 95.31 253 GLN A C 1
ATOM 1997 O O . GLN A 1 253 ? 16.426 4.239 -9.961 1.00 95.31 253 GLN A O 1
ATOM 2002 N N . ILE A 1 254 ? 16.684 2.001 -10.014 1.00 96.12 254 ILE A N 1
ATOM 2003 C CA . ILE A 1 254 ? 16.351 1.827 -11.436 1.00 96.12 254 ILE A CA 1
ATOM 2004 C C . ILE A 1 254 ? 14.912 2.258 -11.713 1.00 96.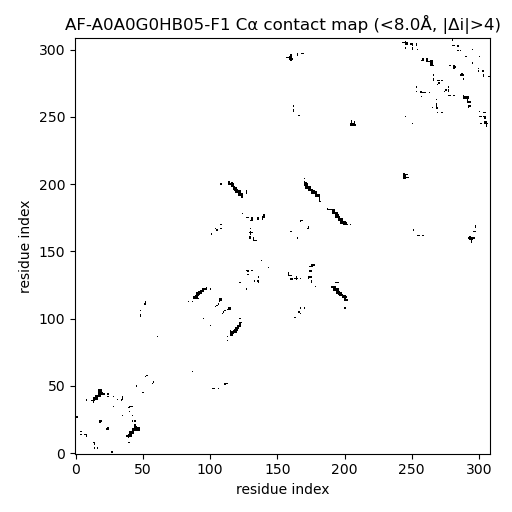12 254 ILE A C 1
ATOM 2006 O O . ILE A 1 254 ? 14.660 2.990 -12.670 1.00 96.12 254 ILE A O 1
ATOM 2010 N N . LEU A 1 255 ? 13.969 1.857 -10.857 1.00 97.38 255 LEU A N 1
ATOM 2011 C CA . LEU A 1 255 ? 12.564 2.228 -10.989 1.00 97.38 255 LEU A CA 1
ATOM 2012 C C . LEU A 1 255 ? 12.386 3.754 -10.963 1.00 97.38 255 LEU A C 1
ATOM 2014 O O . LEU A 1 255 ? 11.738 4.321 -11.844 1.00 97.38 255 LEU A O 1
ATOM 2018 N N . LYS A 1 256 ? 12.992 4.437 -9.982 1.00 97.31 256 LYS A N 1
ATOM 2019 C CA . LYS A 1 256 ? 12.936 5.903 -9.862 1.00 97.31 256 LYS A CA 1
ATOM 2020 C C . LYS A 1 256 ? 13.560 6.590 -11.075 1.00 97.31 256 LYS A C 1
ATOM 2022 O O . LYS A 1 256 ? 12.936 7.492 -11.632 1.00 97.31 256 LYS A O 1
ATOM 2027 N N . ALA A 1 257 ? 14.737 6.143 -11.514 1.00 97.38 257 ALA A N 1
ATOM 2028 C CA . ALA A 1 257 ? 15.396 6.694 -12.696 1.00 97.38 257 ALA A CA 1
ATOM 2029 C C . ALA A 1 257 ? 14.534 6.519 -13.951 1.00 97.38 257 ALA A C 1
ATOM 2031 O O . ALA A 1 257 ? 14.296 7.479 -14.680 1.00 97.38 257 ALA A O 1
ATOM 2032 N N . GLY A 1 258 ? 13.969 5.329 -14.158 1.00 97.50 258 GLY A N 1
ATOM 2033 C CA . GLY A 1 258 ? 13.112 5.041 -15.303 1.00 97.50 258 GLY A CA 1
ATOM 2034 C C . GLY A 1 258 ? 11.867 5.933 -15.373 1.00 97.50 258 GLY A C 1
ATOM 2035 O O . GLY A 1 258 ? 11.473 6.343 -16.465 1.00 97.50 258 GLY A O 1
ATOM 2036 N N . PHE A 1 259 ? 11.281 6.305 -14.230 1.00 97.44 259 PHE A N 1
ATOM 2037 C CA . PHE A 1 259 ? 10.132 7.218 -14.154 1.00 97.44 259 PHE A CA 1
ATOM 2038 C C . PHE A 1 259 ? 10.497 8.717 -14.077 1.00 97.44 259 PHE A C 1
ATOM 2040 O O . PHE A 1 259 ? 9.579 9.541 -14.079 1.00 97.44 259 PHE A O 1
ATOM 2047 N N . ALA A 1 260 ? 11.784 9.094 -14.066 1.00 96.75 260 ALA A N 1
ATOM 2048 C CA . ALA A 1 260 ? 12.237 10.479 -13.862 1.00 96.75 260 ALA A CA 1
ATOM 2049 C C . ALA A 1 260 ? 11.631 11.481 -14.863 1.00 96.75 260 ALA A C 1
ATOM 2051 O O . ALA A 1 260 ? 11.200 12.569 -14.483 1.00 96.75 260 ALA A O 1
ATOM 2052 N N . HIS A 1 261 ? 11.519 11.097 -16.141 1.00 96.69 261 HIS A N 1
ATOM 2053 C CA . HIS A 1 261 ? 10.813 11.883 -17.154 1.00 96.69 261 HIS A CA 1
ATOM 2054 C C . HIS A 1 261 ? 9.744 11.046 -17.857 1.00 96.69 261 HIS A C 1
ATOM 2056 O O . HIS A 1 261 ? 10.028 10.320 -18.809 1.00 96.69 261 HIS A O 1
ATOM 2062 N N . LYS A 1 262 ? 8.481 11.215 -17.446 1.00 90.19 262 LYS A N 1
ATOM 2063 C CA . LYS A 1 262 ? 7.324 10.419 -17.906 1.00 90.19 262 LYS A CA 1
ATOM 2064 C C . LYS A 1 262 ? 7.145 10.331 -19.433 1.00 90.19 262 LYS A C 1
ATOM 2066 O O . LYS A 1 262 ? 6.591 9.358 -19.934 1.00 90.19 262 LYS A O 1
ATOM 2071 N N . ARG A 1 263 ? 7.569 11.356 -20.179 1.00 92.38 263 ARG A N 1
ATOM 2072 C CA . ARG A 1 263 ? 7.384 11.437 -21.642 1.00 92.38 263 ARG A CA 1
ATOM 2073 C C . ARG A 1 263 ? 8.551 10.856 -22.448 1.00 92.38 263 ARG A C 1
ATOM 2075 O O . ARG A 1 263 ? 8.359 10.560 -23.629 1.00 92.38 263 ARG A O 1
ATOM 2082 N N . LYS A 1 264 ? 9.732 10.705 -21.839 1.00 96.00 264 LYS A N 1
ATOM 2083 C CA . LYS A 1 264 ? 10.920 10.162 -22.510 1.00 96.00 264 LYS A CA 1
ATOM 2084 C C . LYS A 1 264 ? 10.817 8.640 -22.626 1.00 96.00 264 LYS A C 1
ATOM 2086 O O . LYS A 1 264 ? 10.120 7.995 -21.842 1.00 96.00 264 LYS A O 1
ATOM 2091 N N . ILE A 1 265 ? 11.492 8.088 -23.631 1.00 96.94 265 ILE A N 1
ATOM 2092 C CA . ILE A 1 265 ? 11.695 6.640 -23.744 1.00 96.94 265 ILE A CA 1
ATOM 2093 C C . ILE A 1 265 ? 12.538 6.141 -22.568 1.00 96.94 265 ILE A C 1
ATOM 2095 O O . ILE A 1 265 ? 13.328 6.892 -21.990 1.00 96.94 265 ILE A O 1
ATOM 2099 N N . LEU A 1 266 ? 12.357 4.874 -22.213 1.00 97.25 266 LEU A N 1
ATOM 2100 C CA . LEU A 1 266 ? 12.985 4.264 -21.051 1.00 97.25 266 LEU A CA 1
ATOM 2101 C C . LEU A 1 266 ? 14.512 4.275 -21.150 1.00 97.25 266 LEU A C 1
ATOM 2103 O O . LEU A 1 266 ? 15.164 4.632 -20.171 1.00 97.25 266 LEU A O 1
ATOM 2107 N N . SER A 1 267 ? 15.081 3.961 -22.319 1.00 96.81 267 SER A N 1
ATOM 2108 C CA . SER A 1 267 ? 16.538 3.941 -22.497 1.00 96.81 267 SER A CA 1
ATOM 2109 C C . SER A 1 267 ? 17.169 5.307 -22.229 1.00 96.81 267 SER A C 1
ATOM 2111 O O . SER A 1 267 ? 18.173 5.401 -21.528 1.00 96.81 267 SER A O 1
ATOM 2113 N N . SER A 1 268 ? 16.519 6.395 -22.653 1.00 97.31 268 SER A N 1
ATOM 2114 C CA . SER A 1 268 ? 16.975 7.754 -22.336 1.00 97.31 268 SER A CA 1
ATOM 2115 C C . SER A 1 268 ? 16.975 8.049 -20.835 1.00 97.31 268 SER A C 1
ATOM 2117 O O . SER A 1 268 ? 17.827 8.813 -20.387 1.00 97.31 268 SER A O 1
ATOM 2119 N N . ASN A 1 269 ? 16.033 7.493 -20.072 1.00 97.50 269 ASN A N 1
ATOM 2120 C CA . ASN A 1 269 ? 15.974 7.683 -18.622 1.00 97.50 269 ASN A CA 1
ATOM 2121 C C . ASN A 1 269 ? 16.982 6.791 -17.876 1.00 97.50 269 ASN A C 1
ATOM 2123 O O . ASN A 1 269 ? 17.472 7.189 -16.825 1.00 97.50 269 ASN A O 1
ATOM 2127 N N . LEU A 1 270 ? 17.300 5.605 -18.408 1.00 96.56 270 LEU A N 1
ATOM 2128 C CA . LEU A 1 270 ? 18.208 4.638 -17.776 1.00 96.56 270 LEU A CA 1
ATOM 2129 C C . LEU A 1 270 ? 19.673 4.775 -18.218 1.00 96.56 270 LEU A C 1
ATOM 2131 O O . LEU A 1 270 ? 20.551 4.204 -17.571 1.00 96.56 270 LEU A O 1
ATOM 2135 N N . LYS A 1 271 ? 19.963 5.586 -19.244 1.00 95.38 271 LYS A N 1
ATOM 2136 C CA . LYS A 1 271 ? 21.331 5.871 -19.704 1.00 95.38 271 LYS A CA 1
ATOM 2137 C C . LYS A 1 271 ? 22.294 6.300 -18.581 1.00 95.38 271 LYS A C 1
ATOM 2139 O O . LYS A 1 271 ? 23.416 5.808 -18.589 1.00 95.38 271 LYS A O 1
ATOM 2144 N N . PRO A 1 272 ? 21.905 7.118 -17.581 1.00 94.81 272 PRO A N 1
ATOM 2145 C CA . PRO A 1 272 ? 22.787 7.451 -16.456 1.00 94.81 272 PRO A CA 1
ATOM 2146 C C . PRO A 1 272 ? 23.181 6.266 -15.557 1.00 94.81 272 PRO A C 1
ATOM 2148 O O . PRO A 1 272 ? 24.140 6.383 -14.805 1.00 94.81 272 PRO A O 1
ATOM 2151 N N . ILE A 1 273 ? 22.446 5.146 -15.596 1.00 93.19 273 ILE A N 1
ATOM 2152 C CA . ILE A 1 273 ? 22.723 3.956 -14.773 1.00 93.19 273 ILE A CA 1
ATOM 2153 C C . ILE A 1 273 ? 23.648 2.976 -15.502 1.00 93.19 273 ILE A C 1
ATOM 2155 O O . ILE A 1 273 ? 24.551 2.412 -14.886 1.00 93.19 273 ILE A O 1
ATOM 2159 N N . TRP A 1 274 ? 23.422 2.741 -16.798 1.00 91.75 274 TRP A N 1
ATOM 2160 C CA . TRP A 1 274 ? 24.119 1.685 -17.551 1.00 91.75 274 TRP A CA 1
ATOM 2161 C C . TRP A 1 274 ? 24.958 2.174 -18.727 1.00 91.75 274 TRP A C 1
ATOM 2163 O O . TRP A 1 274 ? 25.636 1.363 -19.364 1.00 91.75 274 TRP A O 1
ATOM 2173 N N . SER A 1 275 ? 24.943 3.472 -19.022 1.00 92.69 275 SER A N 1
ATOM 2174 C CA . SER A 1 275 ? 25.689 4.073 -20.129 1.00 92.69 275 SER A CA 1
ATOM 2175 C C . SER A 1 275 ? 25.427 3.311 -21.440 1.00 92.69 275 SER A C 1
ATOM 2177 O O . SER A 1 275 ? 24.269 3.060 -21.788 1.00 92.69 275 SER A O 1
ATOM 2179 N N . GLU A 1 276 ? 26.478 2.888 -22.144 1.00 92.62 276 GLU A N 1
ATOM 2180 C CA . GLU A 1 276 ? 26.402 2.147 -23.412 1.00 92.62 276 GLU A CA 1
ATOM 2181 C C . GLU A 1 276 ? 25.776 0.744 -23.284 1.00 92.62 276 GLU A C 1
ATOM 2183 O O . GLU A 1 276 ? 25.356 0.156 -24.276 1.00 92.62 276 GLU A O 1
ATOM 2188 N N . LYS A 1 277 ? 25.648 0.193 -22.066 1.00 92.94 277 LYS A N 1
ATOM 2189 C CA . LYS A 1 277 ? 25.017 -1.121 -21.842 1.00 92.94 277 LYS A CA 1
ATOM 2190 C C . LYS A 1 277 ? 23.484 -1.058 -21.796 1.00 92.94 277 LYS A C 1
ATOM 2192 O O . LYS A 1 277 ? 22.848 -2.104 -21.696 1.00 92.94 277 LYS A O 1
ATOM 2197 N N . THR A 1 278 ? 22.885 0.135 -21.855 1.00 94.38 278 THR A N 1
ATOM 2198 C CA . THR A 1 278 ? 21.438 0.328 -21.650 1.00 94.38 278 THR A CA 1
ATOM 2199 C C . THR A 1 278 ? 20.589 -0.455 -22.651 1.00 94.38 278 THR A C 1
ATOM 2201 O O . THR A 1 278 ? 19.713 -1.206 -22.232 1.00 94.38 278 THR A O 1
ATOM 2204 N N . GLU A 1 279 ? 20.860 -0.328 -23.953 1.00 94.19 279 GLU A N 1
ATOM 2205 C CA . GLU A 1 279 ? 20.068 -1.024 -24.983 1.00 94.19 279 GLU A CA 1
ATOM 2206 C C . GLU A 1 279 ? 20.248 -2.546 -24.886 1.00 94.19 279 GLU A C 1
ATOM 2208 O O . GLU A 1 279 ? 19.269 -3.286 -24.897 1.00 94.19 279 GLU A O 1
ATOM 2213 N N . LYS A 1 280 ? 21.476 -3.011 -24.613 1.00 94.00 280 LYS A N 1
ATOM 2214 C CA . LYS A 1 280 ? 21.762 -4.432 -24.363 1.00 94.00 280 LYS A CA 1
ATOM 2215 C C . LYS A 1 280 ? 20.954 -4.988 -23.182 1.00 94.00 280 LYS A C 1
ATOM 2217 O O . LYS A 1 280 ? 20.490 -6.124 -23.231 1.00 94.00 280 LYS A O 1
ATOM 2222 N N . GLN A 1 281 ? 20.777 -4.205 -22.115 1.00 93.62 281 GLN A N 1
ATOM 2223 C CA . GLN A 1 281 ? 19.960 -4.607 -20.966 1.00 93.62 281 GLN A CA 1
ATOM 2224 C C . GLN A 1 281 ? 18.471 -4.702 -21.332 1.00 93.62 281 GLN A C 1
ATOM 2226 O O . GLN A 1 281 ? 17.792 -5.617 -20.864 1.00 93.62 281 GLN A O 1
ATOM 2231 N N . LEU A 1 282 ? 17.963 -3.794 -22.178 1.00 95.19 282 LEU A N 1
ATOM 2232 C CA . LEU A 1 282 ? 16.594 -3.879 -22.694 1.00 95.19 282 LEU A CA 1
ATOM 2233 C C . LEU A 1 282 ? 16.400 -5.134 -23.551 1.00 95.19 282 LEU A C 1
ATOM 2235 O O . LEU A 1 282 ? 15.424 -5.856 -23.339 1.00 95.19 282 LEU A O 1
ATOM 2239 N N . ASP A 1 283 ? 17.353 -5.432 -24.437 1.00 94.94 283 ASP A N 1
ATOM 2240 C CA . ASP A 1 283 ? 17.328 -6.621 -25.296 1.00 94.94 283 ASP A CA 1
ATOM 2241 C C . ASP A 1 283 ? 17.285 -7.908 -24.473 1.00 94.94 283 ASP A C 1
ATOM 2243 O O . ASP A 1 283 ? 16.421 -8.757 -24.686 1.00 94.94 283 ASP A O 1
ATOM 2247 N N . LEU A 1 284 ? 18.138 -8.025 -23.450 1.00 94.12 284 LEU A N 1
ATOM 2248 C CA . LEU A 1 284 ? 18.137 -9.184 -22.552 1.00 94.12 284 LEU A CA 1
ATOM 2249 C C . LEU A 1 284 ? 16.841 -9.350 -21.750 1.00 94.12 284 LEU A C 1
ATOM 2251 O O . LEU A 1 284 ? 16.616 -10.413 -21.169 1.00 94.12 284 LEU A O 1
ATOM 2255 N N . CYS A 1 285 ? 16.028 -8.305 -21.637 1.00 93.62 285 CYS A N 1
ATOM 2256 C CA . CYS A 1 285 ? 14.722 -8.352 -20.989 1.00 93.62 285 CYS A CA 1
ATOM 2257 C C . CYS A 1 285 ? 13.560 -8.393 -21.984 1.00 93.62 285 CYS A C 1
ATOM 2259 O O . CYS A 1 285 ? 12.409 -8.352 -21.556 1.00 93.62 285 CYS A O 1
ATOM 2261 N N . ASN A 1 286 ? 13.839 -8.501 -23.288 1.00 95.56 286 ASN A N 1
ATOM 2262 C CA . ASN A 1 286 ? 12.845 -8.443 -24.360 1.00 95.56 286 ASN A CA 1
ATOM 2263 C C . ASN A 1 286 ? 11.966 -7.178 -24.290 1.00 95.56 286 ASN A C 1
ATOM 2265 O O . ASN A 1 286 ? 10.766 -7.220 -24.570 1.00 95.56 286 ASN A O 1
ATOM 2269 N N . ILE A 1 287 ? 12.554 -6.044 -23.896 1.00 95.50 287 ILE A N 1
ATOM 2270 C CA . ILE A 1 287 ? 11.855 -4.762 -23.776 1.00 95.50 287 ILE A CA 1
ATOM 2271 C C . ILE A 1 287 ? 12.071 -3.960 -25.065 1.00 95.50 287 ILE A C 1
ATOM 2273 O O . ILE A 1 287 ? 13.209 -3.617 -25.382 1.00 95.50 287 ILE A O 1
ATOM 2277 N N . PRO A 1 288 ? 11.006 -3.580 -25.799 1.00 95.88 288 PRO A N 1
ATOM 2278 C CA . PRO A 1 288 ? 11.155 -2.761 -26.998 1.00 95.88 288 PRO A CA 1
ATOM 2279 C C . PRO A 1 288 ? 11.832 -1.419 -26.685 1.00 95.88 288 PRO A C 1
ATOM 2281 O O . PRO A 1 288 ? 11.397 -0.719 -25.770 1.00 95.88 288 PRO A O 1
ATOM 2284 N N . HIS A 1 289 ? 12.816 -0.996 -27.484 1.00 95.19 289 HIS A N 1
ATOM 2285 C CA . HIS A 1 289 ? 13.603 0.232 -27.232 1.00 95.19 289 HIS A CA 1
ATOM 2286 C C . HIS A 1 289 ? 12.762 1.518 -27.208 1.00 95.19 289 HIS A C 1
ATOM 2288 O O . HIS A 1 289 ? 13.099 2.500 -26.552 1.00 95.19 289 HIS A O 1
ATOM 2294 N N . LYS A 1 290 ? 11.608 1.512 -27.887 1.00 95.62 290 LYS A N 1
ATOM 2295 C CA . LYS A 1 290 ? 10.651 2.634 -27.896 1.00 95.62 290 LYS A CA 1
ATOM 2296 C C . LYS A 1 290 ? 9.720 2.662 -26.673 1.00 95.62 290 LYS A C 1
ATOM 2298 O O . LYS A 1 290 ? 8.854 3.534 -26.595 1.00 95.62 290 LYS A O 1
ATOM 2303 N N . SER A 1 291 ? 9.862 1.724 -25.734 1.00 95.88 291 SER A N 1
ATOM 2304 C CA . SER A 1 291 ? 9.028 1.654 -24.530 1.00 95.88 291 SER A CA 1
ATOM 2305 C C . SER A 1 291 ? 9.263 2.855 -23.619 1.00 95.88 291 SER A C 1
ATOM 2307 O O . SER A 1 291 ? 10.384 3.340 -23.474 1.00 95.88 291 SER A O 1
ATOM 2309 N N . ARG A 1 292 ? 8.206 3.322 -22.952 1.00 96.69 292 ARG A N 1
ATOM 2310 C CA . ARG A 1 292 ? 8.301 4.232 -21.801 1.00 96.69 292 ARG A CA 1
ATOM 2311 C C . ARG A 1 292 ? 8.145 3.439 -20.509 1.00 96.69 292 ARG A C 1
ATOM 2313 O O . ARG A 1 292 ? 7.549 2.368 -20.513 1.00 96.69 292 ARG A O 1
ATOM 2320 N N . ALA A 1 293 ? 8.589 4.006 -19.390 1.00 97.06 293 ALA A N 1
ATOM 2321 C CA . ALA A 1 293 ? 8.473 3.378 -18.071 1.00 97.06 293 ALA A CA 1
ATOM 2322 C C . ALA A 1 293 ? 7.047 2.911 -17.723 1.00 97.06 293 ALA A C 1
ATOM 2324 O O . ALA A 1 293 ? 6.864 1.820 -17.195 1.00 97.06 293 ALA A O 1
ATOM 2325 N N . GLU A 1 294 ? 6.024 3.691 -18.085 1.00 95.00 294 GLU A N 1
ATOM 2326 C CA . GLU A 1 294 ? 4.621 3.326 -17.844 1.00 95.00 294 GLU A CA 1
ATOM 2327 C C . GLU A 1 294 ? 4.142 2.109 -18.656 1.00 95.00 294 GLU A C 1
ATOM 2329 O O . GLU A 1 294 ? 3.064 1.594 -18.389 1.00 95.00 294 GLU A O 1
ATOM 2334 N N . ASN A 1 295 ? 4.894 1.647 -19.658 1.00 94.00 295 ASN A N 1
ATOM 2335 C CA . ASN A 1 295 ? 4.532 0.474 -20.458 1.00 94.00 295 ASN A CA 1
ATOM 2336 C C . ASN A 1 295 ? 5.023 -0.845 -19.854 1.00 94.00 295 ASN A C 1
ATOM 2338 O O . ASN A 1 295 ? 4.593 -1.901 -20.311 1.00 94.00 295 ASN A O 1
ATOM 2342 N N . LEU A 1 296 ? 5.913 -0.781 -18.863 1.00 94.88 296 LEU A N 1
ATOM 2343 C CA . LEU A 1 296 ? 6.562 -1.950 -18.287 1.00 94.88 296 LEU A CA 1
ATOM 2344 C C . LEU A 1 296 ? 5.744 -2.537 -17.140 1.00 94.88 296 LEU A C 1
ATOM 2346 O O . LEU A 1 296 ? 5.268 -1.822 -16.256 1.00 94.88 296 LEU A O 1
ATOM 2350 N N . SER A 1 297 ? 5.649 -3.861 -17.137 1.00 93.50 297 SER A N 1
ATOM 2351 C CA . SER A 1 297 ? 5.101 -4.661 -16.050 1.00 93.50 297 SER A CA 1
ATOM 2352 C C . SER A 1 297 ? 6.104 -4.823 -14.905 1.00 93.50 297 SER A C 1
ATOM 2354 O O . SER A 1 297 ? 7.300 -4.575 -15.048 1.00 93.50 297 SER A O 1
ATOM 2356 N N . VAL A 1 298 ? 5.637 -5.325 -13.758 1.00 92.44 298 VAL A N 1
ATOM 2357 C CA . VAL A 1 298 ? 6.515 -5.676 -12.625 1.00 92.44 298 VAL A CA 1
ATOM 2358 C C . VAL A 1 298 ? 7.604 -6.669 -13.036 1.00 92.44 298 VAL A C 1
ATOM 2360 O O . VAL A 1 298 ? 8.730 -6.548 -12.567 1.00 92.44 298 VAL A O 1
ATOM 2363 N N . LYS A 1 299 ? 7.291 -7.628 -13.920 1.00 91.75 299 LYS A N 1
ATOM 2364 C CA . LYS A 1 299 ? 8.265 -8.620 -14.399 1.00 91.75 299 LYS A CA 1
ATOM 2365 C C . LYS A 1 299 ? 9.392 -7.961 -15.194 1.00 91.75 299 LYS A C 1
ATOM 2367 O O . LYS A 1 299 ? 10.546 -8.328 -15.009 1.00 91.75 299 LYS A O 1
ATOM 2372 N N . ASP A 1 300 ? 9.064 -6.956 -16.001 1.00 94.81 300 ASP A N 1
ATOM 2373 C CA . ASP A 1 300 ? 10.052 -6.215 -16.789 1.00 94.81 300 ASP A CA 1
ATOM 2374 C C . ASP A 1 300 ? 10.984 -5.420 -15.866 1.00 94.81 300 ASP A C 1
ATOM 2376 O O . ASP A 1 300 ? 12.201 -5.485 -16.006 1.00 94.81 300 ASP A O 1
ATOM 2380 N N . TRP A 1 301 ? 10.432 -4.743 -14.852 1.00 95.50 301 TRP A N 1
ATOM 2381 C CA . TRP A 1 301 ? 11.232 -4.030 -13.847 1.00 95.50 301 TRP A CA 1
ATOM 2382 C C . TRP A 1 301 ? 12.123 -4.957 -13.018 1.00 95.50 301 TRP A C 1
ATOM 2384 O O . TRP A 1 301 ? 13.268 -4.615 -12.733 1.00 95.50 301 TRP A O 1
ATOM 2394 N N . VAL A 1 302 ? 11.615 -6.134 -12.652 1.00 92.31 302 VAL A N 1
ATOM 2395 C CA . VAL A 1 302 ? 12.393 -7.182 -11.979 1.00 92.31 302 VAL A CA 1
ATOM 2396 C C . VAL A 1 302 ? 13.556 -7.634 -12.864 1.00 92.31 302 VAL A C 1
ATOM 2398 O O . VAL A 1 302 ? 14.699 -7.645 -12.411 1.00 92.31 302 VAL A O 1
ATOM 2401 N N . CYS A 1 303 ? 13.292 -7.920 -14.139 1.00 92.06 303 CYS A N 1
ATOM 2402 C CA . CYS A 1 303 ? 14.324 -8.303 -15.097 1.00 92.06 303 CYS A CA 1
ATOM 2403 C C . CYS A 1 303 ? 15.412 -7.227 -15.230 1.00 92.06 303 CYS A C 1
ATOM 2405 O O . CYS A 1 303 ? 16.602 -7.533 -15.178 1.00 92.06 303 CYS A O 1
ATOM 2407 N N . LEU A 1 304 ? 15.006 -5.959 -15.337 1.00 92.81 304 LEU A N 1
ATOM 2408 C CA . LEU A 1 304 ? 15.914 -4.816 -15.427 1.00 92.81 304 LEU A CA 1
ATOM 2409 C C . LEU A 1 304 ? 16.819 -4.673 -14.203 1.00 92.81 304 LEU A C 1
ATOM 2411 O O . LEU A 1 304 ? 17.986 -4.317 -14.350 1.00 92.81 304 LEU A O 1
ATOM 2415 N N . ALA A 1 305 ? 16.294 -4.945 -13.010 1.00 91.44 305 ALA A N 1
ATOM 2416 C CA . ALA A 1 305 ? 17.039 -4.842 -11.760 1.00 91.44 305 ALA A CA 1
ATOM 2417 C C . ALA A 1 305 ? 17.963 -6.034 -11.483 1.00 91.44 305 ALA A C 1
ATOM 2419 O O . ALA A 1 305 ? 18.806 -5.960 -10.583 1.00 91.44 305 ALA A O 1
ATOM 2420 N N . THR A 1 306 ? 17.827 -7.113 -12.249 1.00 85.94 306 THR A N 1
ATOM 2421 C CA . THR A 1 306 ? 18.612 -8.327 -12.054 1.00 85.94 306 THR A CA 1
ATOM 2422 C C . THR A 1 306 ? 19.998 -8.182 -12.697 1.00 85.94 306 THR A C 1
ATOM 2424 O O . THR A 1 306 ? 20.094 -7.700 -13.832 1.00 85.94 306 THR A O 1
ATOM 2427 N N . PRO A 1 307 ? 21.098 -8.532 -11.998 1.00 70.12 307 PRO A N 1
ATOM 2428 C CA . PRO A 1 307 ? 22.438 -8.476 -12.577 1.00 70.12 307 PRO A CA 1
ATOM 2429 C C . PRO A 1 307 ? 22.560 -9.436 -13.765 1.00 70.12 307 PRO A C 1
ATOM 2431 O O . PRO A 1 307 ? 22.404 -10.639 -13.600 1.00 70.12 307 PRO A O 1
ATOM 2434 N N . LYS A 1 308 ? 22.851 -8.907 -14.958 1.00 73.56 308 LYS A N 1
ATOM 2435 C CA . LYS A 1 308 ? 23.091 -9.712 -16.172 1.00 73.56 308 LYS A CA 1
ATOM 2436 C C . LYS A 1 308 ? 24.523 -9.603 -16.707 1.00 73.56 308 LYS A C 1
ATOM 2438 O O . LYS A 1 308 ? 24.874 -10.306 -17.651 1.00 73.56 308 LYS A O 1
ATOM 2443 N N . PHE A 1 309 ? 25.325 -8.714 -16.114 1.00 66.38 309 PHE A N 1
ATOM 2444 C CA . PHE A 1 309 ? 26.710 -8.393 -16.462 1.00 66.38 309 PHE A CA 1
ATOM 2445 C C . PHE A 1 309 ? 27.478 -7.918 -15.234 1.00 66.38 309 PHE A C 1
ATOM 2447 O O . PHE A 1 309 ? 26.814 -7.374 -14.317 1.00 66.38 309 PHE A O 1
#

Foldseek 3Di:
DCPVVVVVLVPDQADEAEAQDPVVLVVVCVVCVVCVVVRRYHYHHDDPLPDACPDPVNVVSVVVVVVVVDDDDDDDDDDPDPPDPPDPEAEAEDADDAVCVLSVLCVQQPPHPDHYQKYKYKYFPVVLCQQQPVVQQVCQAPDPDPDDDDDDPPPPPQGFHDLSNLSQVLFFHKHFHDKAAQVVDVVRDPGIITTIMTHNGDPVLADDPPDPPPPPDDDDDDDDDDDDDDDDDPDDPPPPPPSQHFHPVLLSVLLCQLPVDQPDFSLVSCCVPQPPCSVVLCVQLVHPRRHGSRNDDSSSSSSSRGDPD

Secondary structure (DSSP, 8-state):
--HHHHHHHTT-S-EEEEE--HHHHHHHHHHTHHHHHTTSEEEEES-TTT--TTSHHHHHHHHHHHHTT--S-------------TT---EEEEE--GGGHHHHHIIIIII-SS--SEEEEEEEHHHHHHHH-HHHHHHHHS----------------PPP-HHHHHHHTTSEEEEEEEE-GGGSSSPPSS-EEEEEEES---GGG-------------------------PPP----------PPPHHHHHHHHHHHHSSTTS-HHHHHHHHHGGGHHHHHHHTT--TT--GGG--HHHHHHHHS---